Protein AF-A0A9E2AIB6-F1 (afdb_monomer_lite)

Structure (mmCIF, N/CA/C/O backbone):
data_AF-A0A9E2AIB6-F1
#
_entry.id   AF-A0A9E2AIB6-F1
#
loop_
_atom_site.group_PDB
_atom_site.id
_atom_site.type_symbol
_atom_site.label_atom_id
_atom_site.label_alt_id
_atom_site.label_comp_id
_atom_site.label_asym_id
_atom_site.label_entity_id
_atom_site.label_seq_id
_atom_site.pdbx_PDB_ins_code
_atom_site.Cartn_x
_atom_site.Cartn_y
_atom_site.Cartn_z
_atom_site.occupancy
_atom_site.B_iso_or_equiv
_atom_site.auth_seq_id
_atom_site.auth_comp_id
_atom_site.auth_asym_id
_atom_site.auth_atom_id
_atom_site.pdbx_PDB_model_num
ATOM 1 N N . MET A 1 1 ? 43.702 -1.751 64.675 1.00 52.66 1 MET A N 1
ATOM 2 C CA . MET A 1 1 ? 42.935 -2.360 63.559 1.00 52.66 1 MET A CA 1
ATOM 3 C C . MET A 1 1 ? 41.681 -3.100 64.068 1.00 52.66 1 MET A C 1
ATOM 5 O O . MET A 1 1 ? 41.591 -4.306 63.906 1.00 52.66 1 MET A O 1
ATOM 9 N N . ARG A 1 2 ? 40.711 -2.432 64.725 1.00 55.75 2 ARG A N 1
ATOM 10 C CA . ARG A 1 2 ? 39.547 -3.117 65.355 1.00 55.75 2 ARG A CA 1
ATOM 11 C C . ARG A 1 2 ? 38.202 -2.355 65.279 1.00 55.75 2 ARG A C 1
ATOM 13 O O . ARG A 1 2 ? 37.356 -2.538 66.142 1.00 55.75 2 ARG A O 1
ATOM 20 N N . ARG A 1 3 ? 37.983 -1.485 64.279 1.00 55.31 3 ARG A N 1
ATOM 21 C CA . ARG A 1 3 ? 36.741 -0.675 64.178 1.00 55.31 3 ARG A CA 1
ATOM 22 C C . ARG A 1 3 ? 35.914 -0.831 62.887 1.00 55.31 3 ARG A C 1
ATOM 24 O O . ARG A 1 3 ? 34.856 -0.229 62.807 1.00 55.31 3 ARG A O 1
ATOM 31 N N . SER A 1 4 ? 36.326 -1.644 61.910 1.00 57.78 4 SER A N 1
ATOM 32 C CA . SER A 1 4 ? 35.631 -1.757 60.607 1.00 57.78 4 SER A CA 1
ATOM 33 C C . SER A 1 4 ? 34.630 -2.918 60.484 1.00 57.78 4 SER A C 1
ATOM 35 O O . SER A 1 4 ? 33.808 -2.909 59.573 1.00 57.78 4 SER A O 1
ATOM 37 N N . LEU A 1 5 ? 34.649 -3.889 61.405 1.00 59.91 5 LEU A N 1
ATOM 38 C CA . LEU A 1 5 ? 33.724 -5.033 61.402 1.00 59.91 5 LEU A CA 1
ATOM 39 C C . LEU A 1 5 ? 32.225 -4.656 61.477 1.00 59.91 5 LEU A C 1
ATOM 41 O O . LEU A 1 5 ? 31.461 -5.238 60.711 1.00 59.91 5 LEU A O 1
ATOM 45 N N . PRO A 1 6 ? 31.764 -3.689 62.302 1.00 71.06 6 PRO A N 1
ATOM 46 C CA . PRO A 1 6 ? 30.332 -3.368 62.361 1.00 71.06 6 PRO A CA 1
ATOM 47 C C . PRO A 1 6 ? 29.827 -2.637 61.107 1.00 71.06 6 PRO A C 1
ATOM 49 O O . PRO A 1 6 ? 28.681 -2.825 60.714 1.00 71.06 6 PRO A O 1
ATOM 52 N N . ALA A 1 7 ? 30.682 -1.852 60.442 1.00 71.38 7 ALA A N 1
ATOM 53 C CA . ALA A 1 7 ? 30.320 -1.136 59.217 1.00 71.38 7 ALA A CA 1
ATOM 54 C C . ALA A 1 7 ? 30.136 -2.088 58.024 1.00 71.38 7 ALA A C 1
ATOM 56 O O . ALA A 1 7 ? 29.228 -1.904 57.221 1.00 71.38 7 ALA A O 1
ATOM 57 N N . LEU A 1 8 ? 30.963 -3.136 57.938 1.00 72.69 8 LEU A N 1
ATOM 58 C CA . LEU A 1 8 ? 30.861 -4.144 56.882 1.00 72.69 8 LEU A CA 1
ATOM 59 C C . LEU A 1 8 ? 29.622 -5.034 57.057 1.00 72.69 8 LEU A C 1
ATOM 61 O O . LEU A 1 8 ? 28.967 -5.359 56.073 1.00 72.69 8 LEU A O 1
ATOM 65 N N . VAL A 1 9 ? 29.257 -5.364 58.300 1.00 77.62 9 VAL A N 1
ATOM 66 C CA . VAL A 1 9 ? 28.011 -6.090 58.596 1.00 77.62 9 VAL A CA 1
ATOM 67 C C . VAL A 1 9 ? 26.787 -5.234 58.264 1.00 77.62 9 VAL A C 1
ATOM 69 O O . VAL A 1 9 ? 25.868 -5.746 57.639 1.00 77.62 9 VAL A O 1
ATOM 72 N N . LEU A 1 10 ? 26.794 -3.936 58.594 1.00 79.06 10 LEU A N 1
ATOM 73 C CA . LEU A 1 10 ? 25.699 -3.015 58.252 1.00 79.06 10 LEU A CA 1
ATOM 74 C C . LEU A 1 10 ? 25.542 -2.796 56.740 1.00 79.06 10 LEU A C 1
ATOM 76 O O . LEU A 1 10 ? 24.421 -2.712 56.247 1.00 79.06 10 LEU A O 1
ATOM 80 N N . LEU A 1 11 ? 26.646 -2.727 55.991 1.00 76.56 11 LEU A N 1
ATOM 81 C CA . LEU A 1 11 ? 26.598 -2.635 54.529 1.00 76.56 11 LEU A CA 1
ATOM 82 C C . LEU A 1 11 ? 26.092 -3.934 53.894 1.00 76.56 11 LEU A C 1
ATOM 84 O O . LEU A 1 11 ? 25.296 -3.881 52.962 1.00 76.56 11 LEU A O 1
ATOM 88 N N . LEU A 1 12 ? 26.503 -5.094 54.416 1.00 79.69 12 LEU A N 1
ATOM 89 C CA . LEU A 1 12 ? 26.040 -6.391 53.928 1.00 79.69 12 LEU A CA 1
ATOM 90 C C . LEU A 1 12 ? 24.545 -6.597 54.214 1.00 79.69 12 LEU A C 1
ATOM 92 O O . LEU A 1 12 ? 23.822 -7.067 53.340 1.00 79.69 12 LEU A O 1
ATOM 96 N N . THR A 1 13 ? 24.062 -6.218 55.402 1.00 77.56 13 THR A N 1
ATOM 97 C CA . THR A 1 13 ? 22.634 -6.314 55.738 1.00 77.56 13 THR A CA 1
ATOM 98 C C . THR A 1 13 ? 21.794 -5.323 54.941 1.00 77.56 13 THR A C 1
ATOM 100 O O . THR A 1 13 ? 20.724 -5.701 54.476 1.00 77.56 13 THR A O 1
ATOM 103 N N . ALA A 1 14 ? 22.278 -4.098 54.709 1.00 77.00 14 ALA A N 1
ATOM 104 C CA . ALA A 1 14 ? 21.613 -3.138 53.828 1.00 77.00 14 ALA A CA 1
ATOM 105 C C . ALA A 1 14 ? 21.554 -3.640 52.374 1.00 77.00 14 ALA A C 1
ATOM 107 O O . ALA A 1 14 ? 20.529 -3.496 51.714 1.00 77.00 14 ALA A O 1
ATOM 108 N N . PHE A 1 15 ? 22.619 -4.285 51.889 1.00 73.62 15 PHE A N 1
ATOM 109 C CA . PHE A 1 15 ? 22.675 -4.860 50.545 1.00 73.62 15 PHE A CA 1
ATOM 110 C C . PHE A 1 15 ? 21.750 -6.078 50.388 1.00 73.62 15 PHE A C 1
ATOM 112 O O . PHE A 1 15 ? 21.005 -6.165 49.416 1.00 73.62 15 PHE A O 1
ATOM 119 N N . LEU A 1 16 ? 21.723 -6.983 51.371 1.00 77.00 16 LEU A N 1
ATOM 120 C CA . LEU A 1 16 ? 20.788 -8.116 51.410 1.00 77.00 16 LEU A CA 1
ATOM 121 C C . LEU A 1 16 ? 19.329 -7.655 51.527 1.00 77.00 16 LEU A C 1
ATOM 123 O O . LEU A 1 16 ? 18.462 -8.220 50.865 1.00 77.00 16 LEU A O 1
ATOM 127 N N . ALA A 1 17 ? 19.057 -6.609 52.312 1.00 75.81 17 ALA A N 1
ATOM 128 C CA . ALA A 1 17 ? 17.731 -6.001 52.397 1.00 75.81 17 ALA A CA 1
ATOM 129 C C . ALA A 1 17 ? 17.316 -5.348 51.068 1.00 75.81 17 ALA A C 1
ATOM 131 O O . ALA A 1 17 ? 16.173 -5.507 50.652 1.00 75.81 17 ALA A O 1
ATOM 132 N N . ALA A 1 18 ? 18.241 -4.683 50.367 1.00 68.81 18 ALA A N 1
ATOM 133 C CA . ALA A 1 18 ? 17.986 -4.101 49.049 1.00 68.81 18 ALA A CA 1
ATOM 134 C C . ALA A 1 18 ? 17.710 -5.172 47.977 1.00 68.81 18 ALA A C 1
ATOM 136 O O . ALA A 1 18 ? 16.788 -5.012 47.182 1.00 68.81 18 ALA A O 1
ATOM 137 N N . ILE A 1 19 ? 18.447 -6.289 47.985 1.00 69.75 19 ILE A N 1
ATOM 138 C CA . ILE A 1 19 ? 18.190 -7.425 47.084 1.00 69.75 19 ILE A CA 1
ATOM 139 C C . ILE A 1 19 ? 16.846 -8.077 47.411 1.00 69.75 19 ILE A C 1
ATOM 141 O O . ILE A 1 19 ? 16.064 -8.339 46.504 1.00 69.75 19 ILE A O 1
ATOM 145 N N . SER A 1 20 ? 16.543 -8.305 48.692 1.00 70.19 20 SER A N 1
ATOM 146 C CA . SER A 1 20 ? 15.256 -8.878 49.094 1.00 70.19 20 SER A CA 1
ATOM 147 C C . SER A 1 20 ? 14.090 -7.973 48.694 1.00 70.19 20 SER A C 1
ATOM 149 O O . SER A 1 20 ? 13.095 -8.482 48.192 1.00 70.19 20 SER A O 1
ATOM 151 N N . ALA A 1 21 ? 14.229 -6.652 48.857 1.00 65.56 21 ALA A N 1
ATOM 152 C CA . ALA A 1 21 ? 13.233 -5.676 48.425 1.00 65.56 21 ALA A CA 1
ATOM 153 C C . ALA A 1 21 ? 13.050 -5.675 46.896 1.00 65.56 21 ALA A C 1
ATOM 155 O O . ALA A 1 21 ? 11.918 -5.653 46.418 1.00 65.56 21 ALA A O 1
ATOM 156 N N . ALA A 1 22 ? 14.142 -5.772 46.128 1.00 60.38 22 ALA A N 1
ATOM 157 C CA . ALA A 1 22 ? 14.094 -5.866 44.668 1.00 60.38 22 ALA A CA 1
ATOM 158 C C . ALA A 1 22 ? 13.430 -7.171 44.185 1.00 60.38 22 ALA A C 1
ATOM 160 O O . ALA A 1 22 ? 12.628 -7.147 43.255 1.00 60.38 22 ALA A O 1
ATOM 161 N N . VAL A 1 23 ? 13.698 -8.300 44.852 1.00 63.97 23 VAL A N 1
ATOM 162 C CA . VAL A 1 23 ? 13.089 -9.605 44.538 1.00 63.97 23 VAL A CA 1
ATOM 163 C C . VAL A 1 23 ? 11.595 -9.639 44.884 1.00 63.97 23 VAL A C 1
ATOM 165 O O . VAL A 1 23 ? 10.832 -10.292 44.181 1.00 63.97 23 VAL A O 1
ATOM 168 N N . THR A 1 24 ? 11.146 -8.913 45.914 1.00 63.00 24 THR A N 1
ATOM 169 C CA . THR A 1 24 ? 9.714 -8.796 46.252 1.00 63.00 24 THR A CA 1
ATOM 170 C C . THR A 1 24 ? 8.956 -7.758 45.422 1.00 63.00 24 THR A C 1
ATOM 172 O O . THR A 1 24 ? 7.743 -7.883 45.298 1.00 63.00 24 THR A O 1
ATOM 175 N N . ALA A 1 25 ? 9.636 -6.755 44.853 1.00 59.75 25 ALA A N 1
ATOM 176 C CA . ALA A 1 25 ? 9.016 -5.709 44.029 1.00 59.75 25 ALA A CA 1
ATOM 177 C C . ALA A 1 25 ? 8.924 -6.074 42.533 1.00 59.75 25 ALA A C 1
ATOM 179 O O . ALA A 1 25 ? 8.075 -5.546 41.818 1.00 59.75 25 ALA A O 1
ATOM 180 N N . ALA A 1 26 ? 9.771 -6.986 42.047 1.00 59.34 26 ALA A N 1
ATOM 181 C CA . ALA A 1 26 ? 9.730 -7.448 40.657 1.00 59.34 26 ALA A CA 1
ATOM 182 C C . ALA A 1 26 ? 8.409 -8.155 40.258 1.00 59.34 26 ALA A C 1
ATOM 184 O O . ALA A 1 26 ? 7.913 -7.877 39.167 1.00 59.34 26 ALA A O 1
ATOM 185 N N . PRO A 1 27 ? 7.785 -9.008 41.101 1.00 61.81 27 PRO A N 1
ATOM 186 C CA . PRO A 1 27 ? 6.509 -9.646 40.777 1.00 61.81 27 PRO A CA 1
ATOM 187 C C . PRO A 1 27 ? 5.345 -8.653 40.703 1.00 61.81 27 PRO A C 1
ATOM 189 O O . PRO A 1 27 ? 4.478 -8.811 39.851 1.00 61.81 27 PRO A O 1
ATOM 192 N N . SER A 1 28 ? 5.324 -7.631 41.569 1.00 65.50 28 SER A N 1
ATOM 193 C CA . SER A 1 28 ? 4.270 -6.608 41.568 1.00 65.50 28 SER A CA 1
ATOM 194 C C . SER A 1 28 ? 4.393 -5.668 40.373 1.00 65.50 28 SER A C 1
ATOM 196 O O . SER A 1 28 ? 3.391 -5.395 39.731 1.00 65.50 28 SER A O 1
ATOM 198 N N . ALA A 1 29 ? 5.612 -5.255 40.008 1.00 71.31 29 ALA A N 1
ATOM 199 C CA . ALA A 1 29 ? 5.828 -4.413 38.831 1.00 71.31 29 ALA A CA 1
ATOM 200 C C . ALA A 1 29 ? 5.455 -5.135 37.523 1.00 71.31 29 ALA A C 1
ATOM 202 O O . ALA A 1 29 ? 4.839 -4.541 36.647 1.00 71.31 29 ALA A O 1
ATOM 203 N N . TYR A 1 30 ? 5.775 -6.429 37.413 1.00 72.88 30 TYR A N 1
ATOM 204 C CA . TYR A 1 30 ? 5.389 -7.246 36.260 1.00 72.88 30 TYR A CA 1
ATOM 205 C C . TYR A 1 30 ? 3.871 -7.486 36.194 1.00 72.88 30 TYR A C 1
ATOM 207 O O . TYR A 1 30 ? 3.285 -7.455 35.116 1.00 72.88 30 TYR A O 1
ATOM 215 N N . ALA A 1 31 ? 3.218 -7.697 37.342 1.00 72.06 31 ALA A N 1
ATOM 216 C CA . ALA A 1 31 ? 1.764 -7.836 37.409 1.00 72.06 31 ALA A CA 1
ATOM 217 C C . ALA A 1 31 ? 1.035 -6.529 37.052 1.00 72.06 31 ALA A C 1
ATOM 219 O O . ALA A 1 31 ? 0.056 -6.578 36.312 1.00 72.06 31 ALA A O 1
ATOM 220 N N . ASP A 1 32 ? 1.533 -5.380 37.521 1.00 73.25 32 ASP A N 1
ATOM 221 C CA . ASP A 1 32 ? 1.006 -4.060 37.155 1.00 73.25 32 ASP A CA 1
ATOM 222 C C . ASP A 1 32 ? 1.191 -3.786 35.656 1.00 73.25 32 ASP A C 1
ATOM 224 O O . ASP A 1 32 ? 0.265 -3.315 35.000 1.00 73.25 32 ASP A O 1
ATOM 228 N N . GLU A 1 33 ? 2.341 -4.149 35.077 1.00 73.88 33 GLU A N 1
ATOM 229 C CA . GLU A 1 33 ? 2.596 -4.002 33.639 1.00 73.88 33 GLU A CA 1
ATOM 230 C C . GLU A 1 33 ? 1.656 -4.880 32.795 1.00 73.88 33 GLU A C 1
ATOM 232 O O . GLU A 1 33 ? 1.090 -4.406 31.810 1.00 73.88 33 GLU A O 1
ATOM 237 N N . LEU A 1 34 ? 1.413 -6.131 33.202 1.00 72.56 34 LEU A N 1
ATOM 238 C CA . LEU A 1 34 ? 0.449 -7.018 32.539 1.00 72.56 34 LEU A CA 1
ATOM 239 C C . LEU A 1 34 ? -0.995 -6.523 32.674 1.00 72.56 34 LEU A C 1
ATOM 241 O O . LEU A 1 34 ? -1.752 -6.578 31.705 1.00 72.56 34 LEU A O 1
ATOM 245 N N . ALA A 1 35 ? -1.380 -6.021 33.849 1.00 72.56 35 ALA A N 1
ATOM 246 C CA . ALA A 1 35 ? -2.701 -5.437 34.065 1.00 72.56 35 ALA A CA 1
ATOM 247 C C . ALA A 1 35 ? -2.895 -4.173 33.214 1.00 72.56 35 ALA A C 1
ATOM 249 O O . ALA A 1 35 ? -3.953 -3.971 32.621 1.00 72.56 35 ALA A O 1
ATOM 250 N N . GLN A 1 36 ? -1.852 -3.352 33.094 1.00 73.94 36 GLN A N 1
ATOM 251 C CA . GLN A 1 36 ? -1.864 -2.142 32.284 1.00 73.94 36 GLN A CA 1
ATOM 252 C C . GLN A 1 36 ? -1.873 -2.443 30.779 1.00 73.94 36 GLN A C 1
ATOM 254 O O . GLN A 1 36 ? -2.501 -1.709 30.021 1.00 73.94 36 GLN A O 1
ATOM 259 N N . GLN A 1 37 ? -1.244 -3.541 30.344 1.00 75.75 37 GLN A N 1
ATOM 260 C CA . GLN A 1 37 ? -1.364 -4.049 28.975 1.00 75.75 37 GLN A CA 1
ATOM 261 C C . GLN A 1 37 ? -2.771 -4.577 28.683 1.00 75.75 37 GLN A C 1
ATOM 263 O O . GLN A 1 37 ? -3.341 -4.222 27.657 1.00 75.75 37 GLN A O 1
ATOM 268 N N . ALA A 1 38 ? -3.346 -5.376 29.585 1.00 79.38 38 ALA A N 1
ATOM 269 C CA . ALA A 1 38 ? -4.694 -5.918 29.424 1.00 79.38 38 ALA A CA 1
ATOM 270 C C . ALA A 1 38 ? -5.769 -4.821 29.398 1.00 79.38 38 ALA A C 1
ATOM 272 O O . ALA A 1 38 ? -6.789 -4.983 28.741 1.00 79.38 38 ALA A O 1
ATOM 273 N N . ASN A 1 39 ? -5.526 -3.695 30.073 1.00 83.12 39 ASN A N 1
ATOM 274 C CA . ASN A 1 39 ? -6.422 -2.545 30.064 1.00 83.12 39 ASN A CA 1
ATOM 275 C C . ASN A 1 39 ? -6.090 -1.518 28.967 1.00 83.12 39 ASN A C 1
ATOM 277 O O . ASN A 1 39 ? -6.645 -0.434 29.008 1.00 83.12 39 ASN A O 1
ATOM 281 N N . ALA A 1 40 ? -5.164 -1.800 28.039 1.00 87.81 40 ALA A N 1
ATOM 282 C CA . ALA A 1 40 ? -4.724 -0.860 27.001 1.00 87.81 40 ALA A CA 1
ATOM 283 C C . ALA A 1 40 ? -5.671 -0.807 25.789 1.00 87.81 40 ALA A C 1
ATOM 285 O O . ALA A 1 40 ? -6.311 -1.803 25.449 1.00 87.81 40 ALA A O 1
ATOM 286 N N . VAL A 1 41 ? -5.663 0.318 25.065 1.00 90.56 41 VAL A N 1
ATOM 287 C CA . VAL A 1 41 ? -6.163 0.391 23.682 1.00 90.56 41 VAL A CA 1
ATOM 288 C C . VAL A 1 41 ? -5.005 0.061 22.747 1.00 90.56 41 VAL A C 1
ATOM 290 O O . VAL A 1 41 ? -4.003 0.782 22.723 1.00 90.56 41 VAL A O 1
ATOM 293 N N . LEU A 1 42 ? -5.131 -1.010 21.965 1.00 94.38 42 LEU A N 1
ATOM 294 C CA . LEU A 1 42 ? -4.134 -1.391 20.968 1.00 94.38 42 LEU A CA 1
ATOM 295 C C . LEU A 1 42 ? -4.523 -0.847 19.597 1.00 94.38 42 LEU A C 1
ATOM 297 O O . LEU A 1 42 ? -5.489 -1.313 19.012 1.00 94.38 42 LEU A O 1
ATOM 301 N N . VAL A 1 43 ? -3.760 0.098 19.060 1.00 95.06 43 VAL A N 1
ATOM 302 C CA . VAL A 1 43 ? -3.948 0.615 17.702 1.00 95.06 43 VAL A CA 1
ATOM 303 C C . VAL A 1 43 ? -3.025 -0.127 16.745 1.00 95.06 43 VAL A C 1
ATOM 305 O O . VAL A 1 43 ? -1.809 -0.069 16.909 1.00 95.06 43 VAL A O 1
ATOM 308 N N . VAL A 1 44 ? -3.590 -0.779 15.735 1.00 96.06 44 VAL A N 1
ATOM 309 C CA . VAL A 1 44 ? -2.865 -1.536 14.709 1.00 96.06 44 VAL A CA 1
ATOM 310 C C . VAL A 1 44 ? -2.876 -0.755 13.398 1.00 96.06 44 VAL A C 1
ATOM 312 O O . VAL A 1 44 ? -3.940 -0.412 12.886 1.00 96.06 44 VAL A O 1
ATOM 315 N N . ASP A 1 45 ? -1.692 -0.472 12.857 1.00 94.31 45 ASP A N 1
ATOM 316 C CA . ASP A 1 45 ? -1.516 0.281 11.607 1.00 94.31 45 ASP A CA 1
ATOM 317 C C . ASP A 1 45 ? -1.750 -0.595 10.360 1.00 94.31 45 ASP A C 1
ATOM 319 O O . ASP A 1 45 ? -0.927 -1.456 10.033 1.00 94.31 45 ASP A O 1
ATOM 323 N N . VAL A 1 46 ? -2.839 -0.336 9.628 1.00 94.56 46 VAL A N 1
ATOM 324 C CA . VAL A 1 46 ? -3.203 -0.989 8.358 1.00 94.56 46 VAL A CA 1
ATOM 325 C C . VAL A 1 46 ? -3.150 0.036 7.219 1.00 94.56 46 VAL A C 1
ATOM 327 O O . VAL A 1 46 ? -4.166 0.465 6.669 1.00 94.56 46 VAL A O 1
ATOM 330 N N . ASP A 1 47 ? -1.928 0.444 6.880 1.00 91.12 47 ASP A N 1
ATOM 331 C CA . ASP A 1 47 ? -1.644 1.434 5.835 1.00 91.12 47 ASP A CA 1
ATOM 332 C C . ASP A 1 47 ? -1.109 0.803 4.533 1.00 91.12 47 ASP A C 1
ATOM 334 O O . ASP A 1 47 ? -0.272 -0.108 4.534 1.00 91.12 47 ASP A O 1
ATOM 338 N N . GLY A 1 48 ? -1.574 1.332 3.403 1.00 89.69 48 GLY A N 1
ATOM 339 C CA . GLY A 1 48 ? -1.191 0.926 2.057 1.00 89.69 48 GLY A CA 1
ATOM 340 C C . GLY A 1 48 ? -1.832 -0.385 1.575 1.00 89.69 48 GLY A C 1
ATOM 341 O O . GLY A 1 48 ? -2.711 -0.956 2.222 1.00 89.69 48 GLY A O 1
ATOM 342 N N . PRO A 1 49 ? -1.452 -0.860 0.373 1.00 89.00 49 PRO A N 1
ATOM 343 C CA . PRO A 1 49 ? -1.912 -2.141 -0.165 1.00 89.00 49 PRO A CA 1
ATOM 344 C C . PRO A 1 49 ? -1.582 -3.309 0.766 1.00 89.00 49 PRO A C 1
ATOM 346 O O . PRO A 1 49 ? -0.426 -3.466 1.155 1.00 89.00 49 PRO A O 1
ATOM 349 N N . MET A 1 50 ? -2.572 -4.146 1.077 1.00 90.12 50 MET A N 1
ATOM 350 C CA . MET A 1 50 ? -2.373 -5.307 1.946 1.00 90.12 50 MET A CA 1
ATOM 351 C C . MET A 1 50 ? -1.892 -6.510 1.136 1.00 90.12 50 MET A C 1
ATOM 353 O O . MET A 1 50 ? -2.628 -7.064 0.321 1.00 90.12 50 MET A O 1
ATOM 357 N N . ASP A 1 51 ? -0.646 -6.899 1.361 1.00 90.12 51 ASP A N 1
ATOM 358 C CA . ASP A 1 51 ? -0.068 -8.149 0.875 1.00 90.12 51 ASP A CA 1
ATOM 359 C C . ASP A 1 51 ? -0.114 -9.239 1.959 1.00 90.12 51 ASP A C 1
ATOM 361 O O . ASP A 1 51 ? -0.522 -8.983 3.093 1.00 90.12 51 ASP A O 1
ATOM 365 N N . GLN A 1 52 ? 0.368 -10.446 1.641 1.00 90.31 52 GLN A N 1
ATOM 366 C CA . GLN A 1 52 ? 0.421 -11.557 2.602 1.00 90.31 52 GLN A CA 1
ATOM 367 C C . GLN A 1 52 ? 1.111 -11.173 3.921 1.00 90.31 52 GLN A C 1
ATOM 369 O O . GLN A 1 52 ? 0.648 -11.566 4.980 1.00 90.31 52 GLN A O 1
ATOM 374 N N . ARG A 1 53 ? 2.179 -10.362 3.890 1.00 91.31 53 ARG A N 1
ATOM 375 C CA . ARG A 1 53 ? 2.856 -9.930 5.126 1.00 91.31 53 ARG A CA 1
ATOM 376 C C . ARG A 1 53 ? 1.969 -9.064 6.004 1.00 91.31 53 ARG A C 1
ATOM 378 O O . ARG A 1 53 ? 2.045 -9.160 7.221 1.00 91.31 53 ARG A O 1
ATOM 385 N N . THR A 1 54 ? 1.186 -8.185 5.390 1.00 92.25 54 THR A N 1
ATOM 386 C CA . THR A 1 54 ? 0.249 -7.327 6.117 1.00 92.25 54 THR A CA 1
ATOM 387 C C . THR A 1 54 ? -0.896 -8.155 6.696 1.00 92.25 54 THR A C 1
ATOM 389 O O . THR A 1 54 ? -1.267 -7.946 7.844 1.00 92.25 54 THR A O 1
ATOM 392 N N . ILE A 1 55 ? -1.391 -9.134 5.933 1.00 92.69 55 ILE A N 1
ATOM 393 C CA . ILE A 1 55 ? -2.399 -10.103 6.384 1.00 92.69 55 ILE A CA 1
ATOM 394 C C . ILE A 1 55 ? -1.880 -10.895 7.591 1.00 92.69 55 ILE A C 1
ATOM 396 O O . ILE A 1 55 ? -2.540 -10.916 8.627 1.00 92.69 55 ILE A O 1
ATOM 400 N N . ASP A 1 56 ? -0.688 -11.488 7.489 1.00 94.12 56 ASP A N 1
ATOM 401 C CA . ASP A 1 56 ? -0.072 -12.268 8.568 1.00 94.12 56 ASP A CA 1
ATOM 402 C C . ASP A 1 56 ? 0.139 -11.405 9.821 1.00 94.12 56 ASP A C 1
ATOM 404 O O . ASP A 1 56 ? -0.188 -11.834 10.921 1.00 94.12 56 ASP A O 1
ATOM 408 N N . PHE A 1 57 ? 0.617 -10.164 9.649 1.00 94.88 57 PHE A N 1
ATOM 409 C CA . PHE A 1 57 ? 0.811 -9.212 10.747 1.00 94.88 57 PHE A CA 1
ATOM 410 C C . PHE A 1 57 ? -0.497 -8.903 11.481 1.00 94.88 57 PHE A C 1
ATOM 412 O O . PHE A 1 57 ? -0.554 -9.039 12.696 1.00 94.88 57 PHE A O 1
ATOM 419 N N . VAL A 1 58 ? -1.559 -8.524 10.761 1.00 95.69 58 VAL A N 1
ATOM 420 C CA . VAL A 1 58 ? -2.855 -8.219 11.391 1.00 95.69 58 VAL A CA 1
ATOM 421 C C . VAL A 1 58 ? -3.429 -9.460 12.077 1.00 95.69 58 VAL A C 1
ATOM 423 O O . VAL A 1 58 ? -3.922 -9.353 13.197 1.00 95.69 58 VAL A O 1
ATOM 426 N N . THR A 1 59 ? -3.329 -10.628 11.437 1.00 96.69 59 THR A N 1
ATOM 427 C CA . THR A 1 59 ? -3.803 -11.905 11.995 1.00 96.69 59 THR A CA 1
ATOM 428 C C . THR A 1 59 ? -3.088 -12.226 13.309 1.00 96.69 59 THR A C 1
ATOM 430 O O . THR A 1 59 ? -3.742 -12.395 14.335 1.00 96.69 59 THR A O 1
ATOM 433 N N . GLU A 1 60 ? -1.750 -12.222 13.313 1.00 95.56 60 GLU A N 1
ATOM 434 C CA . GLU A 1 60 ? -0.937 -12.507 14.502 1.00 95.56 60 GLU A CA 1
ATOM 435 C C . GLU A 1 60 ? -1.195 -11.487 15.621 1.00 95.56 60 GLU A C 1
ATOM 437 O O . GLU A 1 60 ? -1.343 -11.870 16.785 1.00 95.56 60 GLU A O 1
ATOM 442 N N . THR A 1 61 ? -1.306 -10.195 15.289 1.00 94.88 61 THR A N 1
ATOM 443 C CA . THR A 1 61 ? -1.600 -9.150 16.276 1.00 94.88 61 THR A CA 1
ATOM 444 C C . THR A 1 61 ? -2.977 -9.352 16.906 1.00 94.88 61 THR A C 1
ATOM 446 O O . THR A 1 61 ? -3.097 -9.227 18.122 1.00 94.88 61 THR A O 1
ATOM 449 N N . VAL A 1 62 ? -4.013 -9.691 16.131 1.00 95.19 62 VAL A N 1
ATOM 450 C CA . VAL A 1 62 ? -5.364 -9.934 16.672 1.00 95.19 62 VAL A CA 1
ATOM 451 C C . VAL A 1 62 ? -5.400 -11.185 17.552 1.00 95.19 62 VAL A C 1
ATOM 453 O O . VAL A 1 62 ? -5.984 -11.148 18.633 1.00 95.19 62 VAL A O 1
ATOM 456 N N . GLU A 1 63 ? -4.738 -12.268 17.143 1.00 94.94 63 GLU A N 1
ATOM 457 C CA . GLU A 1 63 ? -4.731 -13.534 17.888 1.00 94.94 63 GLU A CA 1
ATOM 458 C C . GLU A 1 63 ? -3.935 -13.470 19.199 1.00 94.94 63 GLU A C 1
ATOM 460 O O . GLU A 1 63 ? -4.269 -14.157 20.167 1.00 94.94 63 GLU A O 1
ATOM 465 N N . THR A 1 64 ? -2.867 -12.670 19.242 1.00 93.31 64 THR A N 1
ATOM 466 C CA . THR A 1 64 ? -1.935 -12.626 20.383 1.00 93.31 64 THR A CA 1
ATOM 467 C C . THR A 1 64 ? -2.099 -11.398 21.275 1.00 93.31 64 THR A C 1
ATOM 469 O O . THR A 1 64 ? -1.477 -11.328 22.341 1.00 93.31 64 THR A O 1
ATOM 472 N N . ALA A 1 65 ? -2.923 -10.427 20.871 1.00 91.88 65 ALA A N 1
ATOM 473 C CA . ALA A 1 65 ? -3.121 -9.198 21.622 1.00 91.88 65 ALA A CA 1
ATOM 474 C C . ALA A 1 65 ? -3.605 -9.461 23.055 1.00 91.88 65 ALA A C 1
ATOM 476 O O . ALA A 1 65 ? -4.526 -10.228 23.314 1.00 91.88 65 ALA A O 1
ATOM 477 N N . SER A 1 66 ? -3.013 -8.719 23.989 1.00 89.56 66 SER A N 1
ATOM 478 C CA . SER A 1 66 ? -3.572 -8.471 25.316 1.00 89.56 66 SER A CA 1
ATOM 479 C C . SER A 1 66 ? -3.863 -6.977 25.405 1.00 89.56 66 SER A C 1
ATOM 481 O O . SER A 1 66 ? -2.930 -6.160 25.384 1.00 89.56 66 SER A O 1
ATOM 483 N N . ALA A 1 67 ? -5.153 -6.647 25.351 1.00 91.94 67 ALA A N 1
ATOM 484 C CA . ALA A 1 67 ? -5.709 -5.300 25.312 1.00 91.94 67 ALA A CA 1
ATOM 485 C C . ALA A 1 67 ? -7.207 -5.348 25.656 1.00 91.94 67 ALA A C 1
ATOM 487 O O . ALA A 1 67 ? -7.849 -6.388 25.513 1.00 91.94 67 ALA A O 1
ATOM 488 N N . GLN A 1 68 ? -7.765 -4.207 26.050 1.00 90.56 68 GLN A N 1
ATOM 489 C CA . GLN A 1 68 ? -9.198 -4.051 26.292 1.00 90.56 68 GLN A CA 1
ATOM 490 C C . GLN A 1 68 ? -9.974 -3.979 24.972 1.00 90.56 68 GLN A C 1
ATOM 492 O O . GLN A 1 68 ? -11.097 -4.467 24.874 1.00 90.56 68 GLN A O 1
ATOM 497 N N . VAL A 1 69 ? -9.366 -3.354 23.961 1.00 92.62 69 VAL A N 1
ATOM 498 C CA . VAL A 1 69 ? -9.917 -3.174 22.617 1.00 92.62 69 VAL A CA 1
ATOM 499 C C . VAL A 1 69 ? -8.780 -3.053 21.608 1.00 92.62 69 VAL A C 1
ATOM 501 O O . VAL A 1 69 ? -7.735 -2.455 21.891 1.00 92.62 69 VAL A O 1
ATOM 504 N N . ILE A 1 70 ? -8.995 -3.616 20.423 1.00 95.81 70 ILE A N 1
ATOM 505 C CA . ILE A 1 70 ? -8.102 -3.496 19.272 1.00 95.81 70 ILE A CA 1
ATOM 506 C C . ILE A 1 70 ? -8.731 -2.506 18.297 1.00 95.81 70 ILE A C 1
ATOM 508 O O . ILE A 1 70 ? -9.858 -2.699 17.856 1.00 95.81 70 ILE A O 1
ATOM 512 N N . VAL A 1 71 ? -8.007 -1.453 17.944 1.00 95.38 71 VAL A N 1
ATOM 513 C CA . VAL A 1 71 ? -8.402 -0.462 16.944 1.00 95.38 71 VAL A CA 1
ATOM 514 C C . VAL A 1 71 ? -7.567 -0.688 15.689 1.00 95.38 71 VAL A C 1
ATOM 516 O O . VAL A 1 71 ? -6.370 -0.414 15.680 1.00 95.38 71 VAL A O 1
ATOM 519 N N . LEU A 1 72 ? -8.184 -1.167 14.614 1.00 96.38 72 LEU A N 1
ATOM 520 C CA . LEU A 1 72 ? -7.557 -1.246 13.299 1.00 96.38 72 LEU A CA 1
ATOM 521 C C . LEU A 1 72 ? -7.628 0.137 12.650 1.00 96.38 72 LEU A C 1
ATOM 523 O O . LEU A 1 72 ? -8.704 0.582 12.257 1.00 96.38 72 LEU A O 1
ATOM 527 N N . GLN A 1 73 ? -6.495 0.824 12.546 1.00 95.94 73 GLN A N 1
ATOM 528 C CA . GLN A 1 73 ? -6.396 2.091 11.831 1.00 95.94 73 GLN A CA 1
ATOM 529 C C . GLN A 1 73 ? -6.171 1.808 10.344 1.00 95.94 73 GLN A C 1
ATOM 531 O O . GLN A 1 73 ? -5.100 1.341 9.961 1.00 95.94 73 GLN A O 1
ATOM 536 N N . ILE A 1 74 ? -7.171 2.086 9.509 1.00 94.19 74 ILE A N 1
ATOM 537 C CA . ILE A 1 74 ? -7.184 1.671 8.103 1.00 94.19 74 ILE A CA 1
ATOM 538 C C . ILE A 1 74 ? -6.993 2.876 7.174 1.00 94.19 74 ILE A C 1
ATOM 540 O O . ILE A 1 74 ? -7.823 3.786 7.141 1.00 94.19 74 ILE A O 1
ATOM 544 N N . ASP A 1 75 ? -5.938 2.819 6.359 1.00 94.06 75 ASP A N 1
ATOM 545 C CA . ASP A 1 75 ? -5.776 3.595 5.123 1.00 94.06 75 ASP A CA 1
ATOM 546 C C . ASP A 1 75 ? -5.231 2.676 4.024 1.00 94.06 75 ASP A C 1
ATOM 548 O O . ASP A 1 75 ? -4.030 2.583 3.776 1.00 94.06 75 ASP A O 1
ATOM 552 N N . SER A 1 76 ? -6.121 1.934 3.371 1.00 92.50 76 SER A N 1
ATOM 553 C CA . SER A 1 76 ? -5.751 0.930 2.389 1.00 92.50 76 SER A CA 1
ATOM 554 C C . SER A 1 76 ? -6.624 0.984 1.129 1.00 92.50 76 SER A C 1
ATOM 556 O O . SER A 1 76 ? -7.859 0.962 1.199 1.00 92.50 76 SER A O 1
ATOM 558 N N . PRO A 1 77 ? -6.005 0.956 -0.070 1.00 86.94 77 PRO A N 1
ATOM 559 C CA . PRO A 1 77 ? -6.727 0.757 -1.322 1.00 86.94 77 PRO A CA 1
ATOM 560 C C . PRO A 1 77 ? -7.238 -0.687 -1.479 1.00 86.94 77 PRO A C 1
ATOM 562 O O . PRO A 1 77 ? -7.889 -0.991 -2.477 1.00 86.94 77 PRO A O 1
ATOM 565 N N . GLY A 1 78 ? -6.936 -1.580 -0.533 1.00 87.50 78 GLY A N 1
ATOM 566 C CA . GLY A 1 78 ? -7.404 -2.957 -0.503 1.00 87.50 78 GLY A CA 1
ATOM 567 C C . GLY A 1 78 ? -6.276 -3.978 -0.475 1.00 87.50 78 GLY A C 1
ATOM 568 O O . GLY A 1 78 ? -5.095 -3.657 -0.325 1.00 87.50 78 GLY A O 1
ATOM 569 N N . ILE A 1 79 ? -6.667 -5.235 -0.651 1.00 87.31 79 ILE A N 1
ATOM 570 C CA . ILE A 1 79 ? -5.752 -6.373 -0.699 1.00 87.31 79 ILE A CA 1
ATOM 571 C C . ILE A 1 79 ? -5.137 -6.449 -2.092 1.00 87.31 79 ILE A C 1
ATOM 573 O O . ILE A 1 79 ? -5.848 -6.396 -3.093 1.00 87.31 79 ILE A O 1
ATOM 577 N N . SER A 1 80 ? -3.814 -6.521 -2.159 1.00 85.44 80 SER A N 1
ATOM 578 C CA . SER A 1 80 ? -3.050 -6.637 -3.401 1.00 85.44 80 SER A CA 1
ATOM 579 C C . SER A 1 80 ? -2.675 -8.085 -3.709 1.00 85.44 80 SER A C 1
ATOM 581 O O . SER A 1 80 ? -2.674 -8.484 -4.875 1.00 85.44 80 SER A O 1
ATOM 583 N N . SER A 1 81 ? -2.392 -8.880 -2.672 1.00 84.19 81 SER A N 1
ATOM 584 C CA . SER A 1 81 ? -2.031 -10.296 -2.773 1.00 84.19 81 SER A CA 1
ATOM 585 C C . SER A 1 81 ? -2.234 -11.029 -1.447 1.00 84.19 81 SER A C 1
ATOM 587 O O . SER A 1 81 ? -2.221 -10.410 -0.387 1.00 84.19 81 SER A O 1
ATOM 589 N N . GLY A 1 82 ? -2.343 -12.355 -1.517 1.00 85.25 82 GLY A N 1
ATOM 590 C CA . GLY A 1 82 ? -2.522 -13.214 -0.346 1.00 85.25 82 GLY A CA 1
ATOM 591 C C . GLY A 1 82 ? -3.973 -13.625 -0.118 1.00 85.25 82 GLY A C 1
ATOM 592 O O . GLY A 1 82 ? -4.867 -13.206 -0.857 1.00 85.25 82 GLY A O 1
ATOM 593 N N . ASP A 1 83 ? -4.177 -14.477 0.884 1.00 85.69 83 ASP A N 1
ATOM 594 C CA . ASP A 1 83 ? -5.497 -14.966 1.290 1.00 85.69 83 ASP A CA 1
ATOM 595 C C . ASP A 1 83 ? -6.013 -14.175 2.506 1.00 85.69 83 ASP A C 1
ATOM 597 O O . ASP A 1 83 ? -5.410 -14.268 3.575 1.00 85.69 83 ASP A O 1
ATOM 601 N N . PRO A 1 84 ? -7.104 -13.396 2.381 1.00 86.56 84 PRO A N 1
ATOM 602 C CA . PRO A 1 84 ? -7.681 -12.684 3.517 1.00 86.56 84 PRO A CA 1
ATOM 603 C C . PRO A 1 84 ? -8.405 -13.553 4.533 1.00 86.56 84 PRO A C 1
ATOM 605 O O . PRO A 1 84 ? -8.658 -13.051 5.624 1.00 86.56 84 PRO A O 1
ATOM 608 N N . GLN A 1 85 ? -8.822 -14.774 4.184 1.00 87.50 85 GLN A N 1
ATOM 609 C CA . GLN A 1 85 ? -9.747 -15.540 5.026 1.00 87.50 85 GLN A CA 1
ATOM 610 C C . GLN A 1 85 ? -9.234 -15.723 6.464 1.00 87.50 85 GLN A C 1
ATOM 612 O O . GLN A 1 85 ? -9.983 -15.379 7.374 1.00 87.50 85 GLN A O 1
ATOM 617 N N . PRO A 1 86 ? -7.963 -16.106 6.708 1.00 90.56 86 PRO A N 1
ATOM 618 C CA . PRO A 1 86 ? -7.449 -16.238 8.074 1.00 90.56 86 PRO A CA 1
ATOM 619 C C . PRO A 1 86 ? -7.523 -14.936 8.884 1.00 90.56 86 PRO A C 1
ATOM 621 O O . PRO A 1 86 ? -7.881 -14.956 10.057 1.00 90.56 86 PRO A O 1
ATOM 624 N N . MET A 1 87 ? -7.240 -13.794 8.251 1.00 93.69 87 MET A N 1
ATOM 625 C CA . MET A 1 87 ? -7.323 -12.481 8.898 1.00 93.69 87 MET A CA 1
ATOM 626 C C . MET A 1 87 ? -8.770 -12.114 9.236 1.00 93.69 87 MET A C 1
ATOM 628 O O . MET A 1 87 ? -9.037 -11.593 10.316 1.00 93.69 87 MET A O 1
ATOM 632 N N . LEU A 1 88 ? -9.708 -12.369 8.320 1.00 91.25 88 LEU A N 1
ATOM 633 C CA . LEU A 1 88 ? -11.127 -12.104 8.557 1.00 91.25 88 LEU A CA 1
ATOM 634 C C . LEU A 1 88 ? -11.675 -13.004 9.668 1.00 91.25 88 LEU A C 1
ATOM 636 O O . LEU A 1 88 ? -12.343 -12.503 10.569 1.00 91.25 88 LEU A O 1
ATOM 640 N N . ASP A 1 89 ? -11.342 -14.294 9.648 1.00 89.50 89 ASP A N 1
ATOM 641 C CA . ASP A 1 89 ? -11.732 -15.254 10.682 1.00 89.50 89 ASP A CA 1
ATOM 642 C C . ASP A 1 89 ? -11.176 -14.858 12.056 1.00 89.50 89 ASP A C 1
ATOM 644 O O . ASP A 1 89 ? -11.902 -14.915 13.049 1.00 89.50 89 ASP A O 1
ATOM 648 N N . ALA A 1 90 ? -9.924 -14.390 12.119 1.00 94.31 90 ALA A N 1
ATOM 649 C CA . ALA A 1 90 ? -9.322 -13.892 13.353 1.00 94.31 90 ALA A CA 1
ATOM 650 C C . ALA A 1 90 ? -10.053 -12.654 13.898 1.00 94.31 90 ALA A C 1
ATOM 652 O O . ALA A 1 90 ? -10.302 -12.565 15.099 1.00 94.31 90 ALA A O 1
ATOM 653 N N . VAL A 1 91 ? -10.440 -11.712 13.031 1.00 93.31 91 VAL A N 1
ATOM 654 C CA . VAL A 1 91 ? -11.178 -10.503 13.436 1.00 93.31 91 VAL A CA 1
ATOM 655 C C . VAL A 1 91 ? -12.596 -10.836 13.903 1.00 93.31 91 VAL A C 1
ATOM 657 O O . VAL A 1 91 ? -13.002 -10.376 14.971 1.00 93.31 91 VAL A O 1
ATOM 660 N N . ILE A 1 92 ? -13.329 -11.653 13.142 1.00 90.31 92 ILE A N 1
ATOM 661 C CA . ILE A 1 92 ? -14.713 -12.055 13.448 1.00 90.31 92 ILE A CA 1
ATOM 662 C C . ILE A 1 92 ? -14.760 -12.920 14.713 1.00 90.31 92 ILE A C 1
ATOM 664 O O . ILE A 1 92 ? -15.631 -12.752 15.563 1.00 90.31 92 ILE A O 1
ATOM 668 N N . GLY A 1 93 ? -13.819 -13.855 14.847 1.00 90.31 93 GLY A N 1
ATOM 669 C CA . GLY A 1 93 ? -13.724 -14.779 15.975 1.00 90.31 93 GLY A CA 1
ATOM 670 C C . GLY A 1 93 ? -13.041 -14.199 17.215 1.00 90.31 93 GLY A C 1
ATOM 671 O O . GLY A 1 93 ? -12.886 -14.916 18.206 1.00 90.31 93 GLY A O 1
ATOM 672 N N . SER A 1 94 ? -12.618 -12.931 17.183 1.00 94.88 94 SER A N 1
ATOM 673 C CA . SER A 1 94 ? -11.829 -12.339 18.262 1.00 94.88 94 SER A CA 1
ATOM 674 C C . SER A 1 94 ? -12.615 -12.297 19.585 1.00 94.88 94 SER A C 1
ATOM 676 O O . SER A 1 94 ? -13.760 -11.834 19.621 1.00 94.88 94 SER A O 1
ATOM 678 N N . PRO A 1 95 ? -12.019 -12.738 20.711 1.00 91.75 95 PRO A N 1
ATOM 679 C CA . PRO A 1 95 ? -12.608 -12.560 22.037 1.00 91.75 95 PRO A CA 1
ATOM 680 C C . PRO A 1 95 ? -12.486 -11.111 22.536 1.00 91.75 95 PRO A C 1
ATOM 682 O O . PRO A 1 95 ? -13.280 -10.685 23.377 1.00 91.75 95 PRO A O 1
ATOM 685 N N . ILE A 1 96 ? -11.509 -10.356 22.019 1.00 93.75 96 ILE A N 1
ATOM 686 C CA . ILE A 1 96 ? -11.296 -8.934 22.311 1.00 93.75 96 ILE A CA 1
ATOM 687 C C . ILE A 1 96 ? -12.070 -8.109 21.273 1.00 93.75 96 ILE A C 1
ATOM 689 O O . ILE A 1 96 ? -11.960 -8.406 20.080 1.00 93.75 96 ILE A O 1
ATOM 693 N N . PRO A 1 97 ? -12.817 -7.063 21.668 1.00 93.19 97 PRO A N 1
ATOM 694 C CA . PRO A 1 97 ? -13.510 -6.214 20.711 1.00 93.19 97 PRO A CA 1
ATOM 695 C C . PRO A 1 97 ? -12.545 -5.596 19.697 1.00 93.19 97 PRO A C 1
ATOM 697 O O . PRO A 1 97 ? -11.524 -5.010 20.066 1.00 93.19 97 PRO A O 1
ATOM 700 N N . VAL A 1 98 ? -12.893 -5.713 18.416 1.00 93.94 98 VAL A N 1
ATOM 701 C CA . VAL A 1 98 ? -12.130 -5.134 17.303 1.00 93.94 98 VAL A CA 1
ATOM 702 C C . VAL A 1 98 ? -12.933 -3.996 16.689 1.00 93.94 98 VAL A C 1
ATOM 704 O O . VAL A 1 98 ? -14.042 -4.215 16.208 1.00 93.94 98 VAL A O 1
ATOM 707 N N . VAL A 1 99 ? -12.365 -2.795 16.687 1.00 91.94 99 VAL A N 1
ATOM 708 C CA . VAL A 1 99 ? -12.931 -1.578 16.102 1.00 91.94 99 VAL A CA 1
ATOM 709 C C . VAL A 1 99 ? -12.128 -1.219 14.858 1.00 91.94 99 VAL A C 1
ATOM 711 O O . VAL A 1 99 ? -10.924 -1.003 14.944 1.00 91.94 99 VAL A O 1
ATOM 714 N N . ALA A 1 100 ? -12.762 -1.113 13.698 1.00 92.12 100 ALA A N 1
ATOM 715 C CA . ALA A 1 100 ? -12.123 -0.592 12.496 1.00 92.12 100 ALA A CA 1
ATOM 716 C C . ALA A 1 100 ? -12.336 0.918 12.408 1.00 92.12 100 ALA A C 1
ATOM 718 O O . ALA A 1 100 ? -13.472 1.366 12.319 1.00 92.12 100 ALA A O 1
ATOM 719 N N . TRP A 1 101 ? -11.262 1.706 12.399 1.00 92.31 101 TRP A N 1
ATOM 720 C CA . TRP A 1 101 ? -11.316 3.151 12.188 1.00 92.31 101 TRP A CA 1
ATOM 721 C C . TRP A 1 101 ? -10.621 3.545 10.889 1.00 92.31 101 TRP A C 1
ATOM 723 O O . TRP A 1 101 ? -9.409 3.389 10.740 1.00 92.31 101 TRP A O 1
ATOM 733 N N . ILE A 1 102 ? -11.391 4.094 9.953 1.00 92.38 102 ILE A N 1
ATOM 734 C CA . ILE A 1 102 ? -10.879 4.609 8.682 1.00 92.38 102 ILE A CA 1
ATOM 735 C C . ILE A 1 102 ? -10.383 6.029 8.932 1.00 92.38 102 ILE A C 1
ATOM 737 O O . ILE A 1 102 ? -11.177 6.952 9.130 1.00 92.38 102 ILE A O 1
ATOM 741 N N . GLY A 1 103 ? -9.069 6.221 8.976 1.00 89.44 103 GLY A N 1
ATOM 742 C CA . GLY A 1 103 ? -8.513 7.509 9.361 1.00 89.44 103 GLY A CA 1
ATOM 743 C C . GLY A 1 103 ? -6.999 7.523 9.573 1.00 89.44 103 GLY A C 1
ATOM 744 O O . GLY A 1 103 ? -6.354 6.477 9.653 1.00 89.44 103 GLY A O 1
ATOM 745 N N . PRO A 1 104 ? -6.417 8.726 9.720 1.00 91.38 104 PRO A N 1
ATOM 746 C CA . PRO A 1 104 ? -7.068 10.040 9.643 1.00 91.38 104 PRO A CA 1
ATOM 747 C C . PRO A 1 104 ? -7.395 10.459 8.200 1.00 91.38 104 PRO A C 1
ATOM 749 O O . PRO A 1 104 ? -6.884 9.885 7.247 1.00 91.38 104 PRO A O 1
ATOM 752 N N . SER A 1 105 ? -8.223 11.492 8.013 1.00 85.88 105 SER A N 1
ATOM 753 C CA . SER A 1 105 ? -8.483 12.050 6.674 1.00 85.88 105 SER A CA 1
ATOM 754 C C . SER A 1 105 ? -7.175 12.460 5.969 1.00 85.88 105 SER A C 1
ATOM 756 O O . SER A 1 105 ? -6.315 13.067 6.619 1.00 85.88 105 SER A O 1
ATOM 758 N N . PRO A 1 106 ? -7.000 12.177 4.662 1.00 90.69 106 PRO A N 1
ATOM 759 C CA . PRO A 1 106 ? -7.957 11.606 3.702 1.00 90.69 106 PRO A CA 1
ATOM 760 C C . PRO A 1 106 ? -7.788 10.084 3.485 1.00 90.69 106 PRO A C 1
ATOM 762 O O . PRO A 1 106 ? -7.646 9.634 2.344 1.00 90.69 106 PRO A O 1
ATOM 765 N N . ALA A 1 107 ? -7.762 9.293 4.564 1.00 90.62 107 ALA A N 1
ATOM 766 C CA . ALA A 1 107 ? -7.673 7.833 4.503 1.00 90.62 107 ALA A CA 1
ATOM 767 C C . ALA A 1 107 ? -8.819 7.186 3.719 1.00 90.62 107 ALA A C 1
ATOM 769 O O . ALA A 1 107 ? -9.905 7.752 3.553 1.00 90.62 107 ALA A O 1
ATOM 770 N N . ARG A 1 108 ? -8.562 5.972 3.233 1.00 89.19 108 ARG A N 1
ATOM 771 C CA . ARG A 1 108 ? -9.508 5.220 2.407 1.00 89.19 108 ARG A CA 1
ATOM 772 C C . ARG A 1 108 ? -9.558 3.763 2.847 1.00 89.19 108 ARG A C 1
ATOM 774 O O . ARG A 1 108 ? -8.533 3.189 3.182 1.00 89.19 108 ARG A O 1
ATOM 781 N N . ALA A 1 109 ? -10.724 3.136 2.784 1.00 88.50 109 ALA A N 1
ATOM 782 C CA . ALA A 1 109 ? -10.876 1.694 2.953 1.00 88.50 109 ALA A CA 1
ATOM 783 C C . ALA A 1 109 ? -11.650 1.137 1.758 1.00 88.50 109 ALA A C 1
ATOM 785 O O . ALA A 1 109 ? -12.872 1.253 1.679 1.00 88.50 109 ALA A O 1
ATOM 786 N N . LEU A 1 110 ? -10.915 0.581 0.789 1.00 84.50 110 LEU A N 1
ATOM 787 C CA . LEU A 1 110 ? -11.466 0.117 -0.487 1.00 84.50 110 LEU A CA 1
ATOM 788 C C . LEU A 1 110 ? -11.302 -1.399 -0.675 1.00 84.50 110 LEU A C 1
ATOM 790 O O . LEU A 1 110 ? -10.333 -1.994 -0.198 1.00 84.50 110 LEU A O 1
ATOM 794 N N . GLY A 1 111 ? -12.214 -2.038 -1.413 1.00 81.44 111 GLY A N 1
ATOM 795 C CA . GLY A 1 111 ? -12.141 -3.474 -1.726 1.00 81.44 111 GLY A CA 1
ATOM 796 C C . GLY A 1 111 ? -11.965 -4.331 -0.479 1.00 81.44 111 GLY A C 1
ATOM 797 O O . GLY A 1 111 ? -12.711 -4.181 0.479 1.00 81.44 111 GLY A O 1
ATOM 798 N N . GLY A 1 112 ? -10.937 -5.184 -0.449 1.00 81.69 112 GLY A N 1
ATOM 799 C CA . GLY A 1 112 ? -10.649 -6.030 0.717 1.00 81.69 112 GLY A CA 1
ATOM 800 C C . GLY A 1 112 ? -10.406 -5.270 2.034 1.00 81.69 112 GLY A C 1
ATOM 801 O O . GLY A 1 112 ? -10.631 -5.836 3.095 1.00 81.69 112 GLY A O 1
ATOM 802 N N . ALA A 1 113 ? -10.017 -3.988 1.996 1.00 88.38 113 ALA A N 1
ATOM 803 C CA . ALA A 1 113 ? -9.935 -3.158 3.203 1.00 88.38 113 ALA A CA 1
ATOM 804 C C . ALA A 1 113 ? -11.322 -2.766 3.727 1.00 88.38 113 ALA A C 1
ATOM 806 O O . ALA A 1 113 ? -11.534 -2.736 4.935 1.00 88.38 113 ALA A O 1
ATOM 807 N N . ALA A 1 114 ? -12.272 -2.505 2.822 1.00 83.69 114 ALA A N 1
ATOM 808 C CA . ALA A 1 114 ? -13.669 -2.281 3.183 1.00 83.69 114 ALA A CA 1
ATOM 809 C C . ALA A 1 114 ? -14.281 -3.549 3.800 1.00 83.69 114 ALA A C 1
ATOM 811 O O . ALA A 1 114 ? -14.995 -3.464 4.794 1.00 83.69 114 ALA A O 1
ATOM 812 N N . VAL A 1 115 ? -13.929 -4.723 3.257 1.00 83.12 115 VAL A N 1
ATOM 813 C CA . VAL A 1 115 ? -14.329 -6.029 3.807 1.00 83.12 115 VAL A CA 1
ATOM 814 C C . VAL A 1 115 ? -13.787 -6.223 5.221 1.00 83.12 115 VAL A C 1
ATOM 816 O O . VAL A 1 115 ? -14.559 -6.511 6.131 1.00 83.12 115 VAL A O 1
ATOM 819 N N . LEU A 1 116 ? -12.484 -6.008 5.429 1.00 88.12 116 LEU A N 1
ATOM 820 C CA . LEU A 1 116 ? -11.867 -6.075 6.757 1.00 88.12 116 LEU A CA 1
ATOM 821 C C . LEU A 1 116 ? -12.546 -5.113 7.740 1.00 88.12 116 LEU A C 1
ATOM 823 O O . LEU A 1 116 ? -12.876 -5.504 8.855 1.00 88.12 116 LEU A O 1
ATOM 827 N N . ALA A 1 117 ? -12.793 -3.873 7.314 1.00 88.50 117 ALA A N 1
ATOM 828 C CA . ALA A 1 117 ? -13.462 -2.884 8.146 1.00 88.50 117 ALA A CA 1
ATOM 829 C C . ALA A 1 117 ? -14.883 -3.321 8.539 1.00 88.50 117 ALA A C 1
ATOM 831 O O . ALA A 1 117 ? -15.271 -3.111 9.684 1.00 88.50 117 ALA A O 1
ATOM 832 N N . SER A 1 118 ? -15.627 -3.956 7.625 1.00 82.00 118 SER A N 1
ATOM 833 C CA . SER A 1 118 ? -16.978 -4.481 7.882 1.00 82.00 118 SER A CA 1
ATOM 834 C C . SER A 1 118 ? -17.013 -5.755 8.730 1.00 82.00 118 SER A C 1
ATOM 836 O O . SER A 1 118 ? -18.044 -6.068 9.311 1.00 82.00 118 SER A O 1
ATOM 838 N N . ALA A 1 119 ? -15.901 -6.490 8.799 1.00 85.19 119 ALA A N 1
ATOM 839 C CA . ALA A 1 119 ? -15.770 -7.681 9.635 1.00 85.19 119 ALA A CA 1
ATOM 840 C C . ALA A 1 119 ? -15.520 -7.338 11.115 1.00 85.19 119 ALA A C 1
ATOM 842 O O . ALA A 1 119 ? -15.651 -8.203 11.978 1.00 85.19 119 ALA A O 1
ATOM 843 N N . ALA A 1 120 ? -15.138 -6.091 11.408 1.00 87.56 120 ALA A N 1
ATOM 844 C CA . ALA A 1 120 ? -14.939 -5.609 12.766 1.00 87.56 120 ALA A CA 1
ATOM 845 C C . ALA A 1 120 ? -16.266 -5.515 13.538 1.00 87.56 120 ALA A C 1
ATOM 847 O O . ALA A 1 120 ? -17.339 -5.358 12.963 1.00 87.56 120 ALA A O 1
ATOM 848 N N . HIS A 1 121 ? -16.175 -5.544 14.867 1.00 85.75 121 HIS A N 1
ATOM 849 C CA . HIS A 1 121 ? -17.327 -5.441 15.768 1.00 85.75 121 HIS A CA 1
ATOM 850 C C . HIS A 1 121 ? -17.974 -4.053 15.724 1.00 85.75 121 HIS A C 1
ATOM 852 O O . HIS A 1 121 ? -19.170 -3.903 15.958 1.00 85.75 121 HIS A O 1
ATOM 858 N N . LEU A 1 122 ? -17.164 -3.033 15.442 1.00 84.75 122 LEU A N 1
ATOM 859 C CA . LEU A 1 122 ? -17.599 -1.664 15.220 1.00 84.75 122 LEU A CA 1
ATOM 860 C C . LEU A 1 122 ? -16.757 -1.063 14.100 1.00 84.75 122 LEU A C 1
ATOM 862 O O . LEU A 1 122 ? -15.529 -1.123 14.148 1.00 84.75 122 LEU A O 1
ATOM 866 N N . THR A 1 123 ? -17.402 -0.433 13.128 1.00 85.56 123 THR A N 1
ATOM 867 C CA . THR A 1 123 ? -16.718 0.324 12.080 1.00 85.56 123 THR A CA 1
ATOM 868 C C . THR A 1 123 ? -16.972 1.809 12.296 1.00 85.56 123 THR A C 1
ATOM 870 O O . THR A 1 123 ? -18.103 2.238 12.487 1.00 85.56 123 THR A O 1
ATOM 873 N N . THR A 1 124 ? -15.915 2.612 12.266 1.00 84.62 124 THR A N 1
ATOM 874 C CA . THR A 1 124 ? -15.970 4.067 12.376 1.00 84.62 124 THR A CA 1
ATOM 875 C C . THR A 1 124 ? -15.015 4.737 11.395 1.00 84.62 124 THR A C 1
ATOM 877 O O . THR A 1 124 ? -14.149 4.091 10.803 1.00 84.62 124 THR A O 1
ATOM 880 N N . ALA A 1 125 ? -15.186 6.035 11.160 1.00 86.31 125 ALA A N 1
ATOM 881 C CA . ALA A 1 125 ? -14.412 6.761 10.170 1.00 86.31 125 ALA A CA 1
ATOM 882 C C . ALA A 1 125 ? -14.243 8.240 10.519 1.00 86.31 125 ALA A C 1
ATOM 884 O O . ALA A 1 125 ? -15.136 8.882 11.080 1.00 86.31 125 ALA A O 1
ATOM 885 N N . ALA A 1 126 ? -13.090 8.792 10.149 1.00 87.00 126 ALA A N 1
ATOM 886 C CA . ALA A 1 126 ? -12.851 10.224 10.200 1.00 87.00 126 ALA A CA 1
ATOM 887 C C . ALA A 1 126 ? -13.629 10.949 9.080 1.00 87.00 126 ALA A C 1
ATOM 889 O O . ALA A 1 126 ? -13.805 10.390 7.994 1.00 87.00 126 ALA A O 1
ATOM 890 N N . PRO A 1 127 ? -14.060 12.207 9.289 1.00 83.38 127 PRO A N 1
ATOM 891 C CA . PRO A 1 127 ? -14.734 12.987 8.251 1.00 83.38 127 PRO A CA 1
ATOM 892 C C . PRO A 1 127 ? -13.886 13.130 6.978 1.00 83.38 127 PRO A C 1
ATOM 894 O O . PRO A 1 127 ? -12.684 13.392 7.062 1.00 83.38 127 PRO A O 1
ATOM 897 N N . GLY A 1 128 ? -14.505 13.004 5.800 1.00 82.44 128 GLY A N 1
ATOM 898 C CA . GLY A 1 128 ? -13.805 13.129 4.516 1.00 82.44 128 GLY A CA 1
ATOM 899 C C . GLY A 1 128 ? -12.855 11.965 4.215 1.00 82.44 128 GLY A C 1
ATOM 900 O O . GLY A 1 128 ? -11.802 12.181 3.612 1.00 82.44 128 GLY A O 1
ATOM 901 N N . THR A 1 129 ? -13.189 10.764 4.689 1.00 85.44 129 THR A N 1
ATOM 902 C CA . THR A 1 129 ? -12.541 9.501 4.304 1.00 85.44 129 THR A CA 1
ATOM 903 C C . THR A 1 129 ? -13.432 8.726 3.339 1.00 85.44 129 THR A C 1
ATOM 905 O O . THR A 1 129 ? -14.657 8.868 3.366 1.00 85.44 129 THR A O 1
ATOM 908 N N . ASP A 1 130 ? -12.821 7.910 2.479 1.00 83.06 130 ASP A N 1
ATOM 909 C CA . ASP A 1 130 ? -13.563 7.131 1.483 1.00 83.06 130 ASP A CA 1
ATOM 910 C C . ASP A 1 130 ? -13.768 5.681 1.929 1.00 83.06 130 ASP A C 1
ATOM 912 O O . ASP A 1 130 ? -12.839 5.020 2.400 1.00 83.06 130 ASP A O 1
ATOM 916 N N . PHE A 1 131 ? -14.958 5.146 1.664 1.00 80.69 131 PHE A N 1
ATOM 917 C CA . PHE A 1 131 ? -15.289 3.732 1.836 1.00 80.69 131 PHE A CA 1
ATOM 918 C C . PHE A 1 131 ? -15.990 3.193 0.578 1.00 80.69 131 PHE A C 1
ATOM 920 O O . PHE A 1 131 ? -16.831 3.886 -0.001 1.00 80.69 131 PHE A O 1
ATOM 927 N N . GLY A 1 132 ? -15.655 1.978 0.119 1.00 74.12 132 GLY A N 1
ATOM 928 C CA . GLY A 1 132 ? -16.364 1.355 -1.015 1.00 74.12 132 GLY A CA 1
ATOM 929 C C . GLY A 1 132 ? -15.612 0.267 -1.797 1.00 74.12 132 GLY A C 1
ATOM 930 O O . GLY A 1 132 ? -14.603 -0.270 -1.347 1.00 74.12 132 GLY A O 1
ATOM 931 N N . TYR A 1 133 ? -16.110 -0.058 -2.999 1.00 65.94 133 TYR A N 1
ATOM 932 C CA . TYR A 1 133 ? -15.583 -1.089 -3.922 1.00 65.94 133 TYR A CA 1
ATOM 933 C C . TYR A 1 133 ? -15.551 -2.540 -3.384 1.00 65.94 133 TYR A C 1
ATOM 935 O O . TYR A 1 133 ? -14.683 -3.313 -3.790 1.00 65.94 133 TYR A O 1
ATOM 943 N N . ALA A 1 134 ? -16.448 -2.941 -2.473 1.00 62.62 134 ALA A N 1
ATOM 944 C CA . ALA A 1 134 ? -16.299 -4.220 -1.758 1.00 62.62 134 ALA A CA 1
ATOM 945 C C . ALA A 1 134 ? -16.774 -5.491 -2.505 1.00 62.62 134 ALA A C 1
ATOM 947 O O . ALA A 1 134 ? -16.433 -6.581 -2.055 1.00 62.62 134 ALA A O 1
ATOM 948 N N . GLU A 1 135 ? -17.462 -5.406 -3.657 1.00 55.69 135 GLU A N 1
ATOM 949 C CA . GLU A 1 135 ? -17.875 -6.600 -4.423 1.00 55.69 135 GLU A CA 1
ATOM 950 C C . GLU A 1 135 ? -17.657 -6.513 -5.950 1.00 55.69 135 GLU A C 1
ATOM 952 O O . GLU A 1 135 ? -18.099 -5.554 -6.588 1.00 55.69 135 GLU A O 1
ATOM 957 N N . PRO A 1 136 ? -17.116 -7.568 -6.591 1.00 51.62 136 PRO A N 1
ATOM 958 C CA . PRO A 1 136 ? -16.182 -8.554 -6.052 1.00 51.62 136 PRO A CA 1
ATOM 959 C C . PRO A 1 136 ? -14.741 -8.022 -6.028 1.00 51.62 136 PRO A C 1
ATOM 961 O O . PRO A 1 136 ? -14.288 -7.343 -6.953 1.00 51.62 136 PRO A O 1
ATOM 964 N N . VAL A 1 137 ? -13.979 -8.405 -5.001 1.00 52.44 137 VAL A N 1
ATOM 965 C CA . VAL A 1 137 ? -12.531 -8.163 -4.955 1.00 52.44 137 VAL A CA 1
ATOM 966 C C . VAL A 1 137 ? -11.864 -9.094 -5.972 1.00 52.44 137 VAL A C 1
ATOM 968 O O . VAL A 1 137 ? -11.782 -10.300 -5.749 1.00 52.44 137 VAL A O 1
ATOM 971 N N . VAL A 1 138 ? -11.415 -8.552 -7.108 1.00 49.59 138 VAL A N 1
ATOM 972 C CA . VAL A 1 138 ? -10.633 -9.312 -8.094 1.00 49.59 138 VAL A CA 1
ATOM 973 C C . VAL A 1 138 ? -9.177 -9.338 -7.633 1.00 49.59 138 VAL A C 1
ATOM 975 O O . VAL A 1 138 ? -8.391 -8.448 -7.960 1.00 49.59 138 VAL A O 1
ATOM 978 N N . LEU A 1 139 ? -8.806 -10.367 -6.872 1.00 50.12 139 LEU A N 1
ATOM 979 C CA . LEU A 1 139 ? -7.407 -10.654 -6.560 1.00 50.12 139 LEU A CA 1
ATOM 980 C C . LEU A 1 139 ? -6.868 -11.594 -7.629 1.00 50.12 139 LEU A C 1
ATOM 982 O O . LEU A 1 139 ? -7.240 -12.758 -7.681 1.00 50.12 139 LEU A O 1
ATOM 986 N N . ARG A 1 140 ? -5.995 -11.100 -8.515 1.00 52.16 140 ARG A N 1
ATOM 987 C CA . ARG A 1 140 ? -5.303 -11.942 -9.513 1.00 52.16 140 ARG A CA 1
ATOM 988 C C . ARG A 1 140 ? -6.246 -12.803 -10.386 1.00 52.16 140 ARG A C 1
ATOM 990 O O . ARG A 1 140 ? -5.860 -13.876 -10.837 1.00 52.16 140 ARG A O 1
ATOM 997 N N . GLY A 1 141 ? -7.466 -12.325 -10.641 1.00 50.50 141 GLY A N 1
ATOM 998 C CA . GLY A 1 141 ? -8.490 -13.040 -11.415 1.00 50.50 141 GLY A CA 1
ATOM 999 C C . GLY A 1 141 ? -9.381 -13.981 -10.596 1.00 50.50 141 GLY A C 1
ATOM 1000 O O . GLY A 1 141 ? -10.296 -14.577 -11.159 1.00 50.50 141 GLY A O 1
ATOM 1001 N N . GLU A 1 142 ? -9.154 -14.090 -9.289 1.00 46.38 142 GLU A N 1
ATOM 1002 C CA . GLU A 1 142 ? -9.968 -14.873 -8.368 1.00 46.38 142 GLU A CA 1
ATOM 1003 C C . GLU A 1 142 ? -10.988 -13.964 -7.676 1.00 46.38 142 GLU A C 1
ATOM 1005 O O . GLU A 1 142 ? -10.685 -12.848 -7.248 1.00 46.38 142 GLU A O 1
ATOM 1010 N N . THR A 1 143 ? -12.238 -14.418 -7.663 1.00 51.28 143 THR A N 1
ATOM 1011 C CA . THR A 1 143 ? -13.384 -13.689 -7.120 1.00 51.28 143 THR A CA 1
ATOM 1012 C C . THR A 1 143 ? -13.573 -14.160 -5.690 1.00 51.28 143 THR A C 1
ATOM 1014 O O . THR A 1 143 ? -14.009 -15.291 -5.487 1.00 51.28 143 THR A O 1
ATOM 1017 N N . ILE A 1 144 ? -13.237 -13.332 -4.700 1.00 50.22 144 ILE A N 1
ATOM 1018 C CA . ILE A 1 144 ? -13.577 -13.657 -3.311 1.00 50.22 144 ILE A CA 1
ATOM 1019 C C . ILE A 1 144 ? -15.054 -13.302 -3.106 1.00 50.22 144 ILE A C 1
ATOM 1021 O O . ILE A 1 144 ? -15.403 -12.127 -3.261 1.00 50.22 144 ILE A O 1
ATOM 1025 N N . PRO A 1 145 ? -15.933 -14.276 -2.797 1.00 44.56 145 PRO A N 1
ATOM 1026 C CA . PRO A 1 145 ? -17.307 -13.990 -2.424 1.00 44.56 145 PRO A CA 1
ATOM 1027 C C . PRO A 1 145 ? -17.274 -13.317 -1.055 1.00 44.56 145 PRO A C 1
ATOM 1029 O O . PRO A 1 145 ? -17.006 -13.959 -0.042 1.00 44.56 145 PRO A O 1
ATOM 1032 N N . VAL A 1 146 ? -17.503 -12.012 -1.032 1.00 46.53 146 VAL A N 1
ATOM 1033 C CA . VAL A 1 146 ? -17.774 -11.290 0.206 1.00 46.53 146 VAL A CA 1
ATOM 1034 C C . VAL A 1 146 ? -19.280 -11.410 0.450 1.00 46.53 146 VAL A C 1
ATOM 1036 O O . VAL A 1 146 ? -20.039 -11.339 -0.515 1.00 46.53 146 VAL A O 1
ATOM 1039 N N . PRO A 1 147 ? -19.755 -11.673 1.678 1.00 38.69 147 PRO A N 1
ATOM 1040 C CA . PRO A 1 147 ? -21.179 -11.577 1.962 1.00 38.69 147 PRO A CA 1
ATOM 1041 C C . PRO A 1 147 ? -21.660 -10.136 1.686 1.00 38.69 147 PRO A C 1
ATOM 1043 O O . PRO A 1 147 ? -21.034 -9.201 2.187 1.00 38.69 147 PRO A O 1
ATOM 1046 N N . PRO A 1 148 ? -22.783 -9.926 0.972 1.00 40.84 148 PRO A N 1
ATOM 1047 C CA . PRO A 1 148 ? -23.191 -8.583 0.534 1.00 40.84 148 PRO A CA 1
ATOM 1048 C C . PRO A 1 148 ? -23.699 -7.652 1.642 1.00 40.84 148 PRO A C 1
ATOM 1050 O O . PRO A 1 148 ? -24.284 -6.606 1.355 1.00 40.84 148 PRO A O 1
ATOM 1053 N N . PHE A 1 149 ? -23.572 -8.039 2.914 1.00 51.09 149 PHE A N 1
ATOM 1054 C CA . PHE A 1 149 ? -24.412 -7.499 3.974 1.00 51.09 149 PHE A CA 1
ATOM 1055 C C . PHE A 1 149 ? -23.708 -7.444 5.333 1.00 51.09 149 PHE A C 1
ATOM 1057 O O . PHE A 1 149 ? -23.457 -8.479 5.944 1.00 51.09 149 PHE A O 1
ATOM 1064 N N . VAL A 1 150 ? -23.542 -6.226 5.853 1.00 44.00 150 VAL A N 1
ATOM 1065 C CA . VAL A 1 150 ? -23.663 -5.917 7.286 1.00 44.00 150 VAL A CA 1
ATOM 1066 C C . VAL A 1 150 ? -24.590 -4.691 7.379 1.00 44.00 150 VAL A C 1
ATOM 1068 O O . VAL A 1 150 ? -24.332 -3.666 6.752 1.00 44.00 150 VAL A O 1
ATOM 1071 N N . ASP A 1 151 ? -25.740 -4.834 8.046 1.00 45.62 151 ASP A N 1
ATOM 1072 C CA . ASP A 1 151 ? -26.726 -3.772 8.342 1.00 45.62 151 ASP A CA 1
ATOM 1073 C C . ASP A 1 151 ? -27.323 -2.953 7.175 1.00 45.62 151 ASP A C 1
ATOM 1075 O O . ASP A 1 151 ? -27.580 -1.754 7.290 1.00 45.62 151 ASP A O 1
ATOM 1079 N N . GLY A 1 152 ? -27.643 -3.596 6.047 1.00 41.94 152 GLY A N 1
ATOM 1080 C CA . GLY A 1 152 ? -28.558 -3.019 5.043 1.00 41.94 152 GLY A CA 1
ATOM 1081 C C . GLY A 1 152 ? -28.027 -1.803 4.269 1.00 41.94 152 GLY A C 1
ATOM 1082 O O . GLY A 1 152 ? -28.810 -1.082 3.646 1.00 41.94 152 GLY A O 1
ATOM 1083 N N . ARG A 1 153 ? -26.711 -1.569 4.286 1.00 48.12 153 ARG A N 1
ATOM 1084 C CA . ARG A 1 153 ? -26.061 -0.450 3.594 1.00 48.12 153 ARG A CA 1
ATOM 1085 C C . ARG A 1 153 ? -25.463 -0.898 2.268 1.00 48.12 153 ARG A C 1
ATOM 1087 O O . ARG A 1 153 ? -24.673 -1.832 2.214 1.00 48.12 153 ARG A O 1
ATOM 1094 N N . LEU A 1 154 ? -25.875 -0.226 1.194 1.00 43.22 154 LEU A N 1
ATOM 1095 C CA . LEU A 1 154 ? -25.426 -0.497 -0.170 1.00 43.22 154 LEU A CA 1
ATOM 1096 C C . LEU A 1 154 ? -23.921 -0.233 -0.294 1.00 43.22 154 LEU A C 1
ATOM 1098 O O . LEU A 1 154 ? -23.481 0.913 -0.243 1.00 43.22 154 LEU A O 1
ATOM 1102 N N . ILE A 1 155 ? -23.148 -1.289 -0.519 1.00 50.12 155 ILE A N 1
ATOM 1103 C CA . ILE A 1 155 ? -21.811 -1.185 -1.095 1.00 50.12 155 ILE A CA 1
ATOM 1104 C C . ILE A 1 155 ? -22.017 -1.200 -2.616 1.00 50.12 155 ILE A C 1
ATOM 1106 O O . ILE A 1 155 ? -22.101 -2.259 -3.231 1.00 50.12 155 ILE A O 1
ATOM 1110 N N . ASP A 1 156 ? -22.185 -0.025 -3.226 1.00 44.41 156 ASP A N 1
ATOM 1111 C CA . ASP A 1 156 ? -22.295 0.088 -4.687 1.00 44.41 156 ASP A CA 1
ATOM 1112 C C . ASP A 1 156 ? -20.940 -0.208 -5.377 1.00 44.41 156 ASP A C 1
ATOM 1114 O O . ASP A 1 156 ? -19.865 0.058 -4.833 1.00 44.41 156 ASP A O 1
ATOM 1118 N N . GLN A 1 157 ? -20.993 -0.758 -6.595 1.00 48.41 157 GLN A N 1
ATOM 1119 C CA . GLN A 1 157 ? -19.867 -1.251 -7.405 1.00 48.41 157 GLN A CA 1
ATOM 1120 C C . GLN A 1 157 ? -18.948 -0.144 -7.947 1.00 48.41 157 GLN A C 1
ATOM 1122 O O . GLN A 1 157 ? -17.829 -0.422 -8.384 1.00 48.41 157 GLN A O 1
ATOM 1127 N N . VAL A 1 158 ? -19.441 1.096 -8.008 1.00 44.12 158 VAL A N 1
ATOM 1128 C CA . VAL A 1 158 ? -18.895 2.121 -8.918 1.00 44.12 158 VAL A CA 1
ATOM 1129 C C . VAL A 1 158 ? -18.471 3.403 -8.200 1.00 44.12 158 VAL A C 1
ATOM 1131 O O . VAL A 1 158 ? -17.706 4.189 -8.759 1.00 44.12 158 VAL A O 1
ATOM 1134 N N . THR A 1 159 ? -18.910 3.622 -6.960 1.00 46.75 159 THR A N 1
ATOM 1135 C CA . THR A 1 159 ? -18.692 4.889 -6.251 1.00 46.75 159 THR A CA 1
ATOM 1136 C C . THR A 1 159 ? -18.155 4.674 -4.850 1.00 46.75 159 THR A C 1
ATOM 1138 O O . THR A 1 159 ? -18.673 3.856 -4.093 1.00 46.75 159 THR A O 1
ATOM 1141 N N . THR A 1 160 ? -17.145 5.461 -4.485 1.00 50.62 160 THR A N 1
ATOM 1142 C CA . THR A 1 160 ? -16.834 5.693 -3.078 1.00 50.62 160 THR A CA 1
ATOM 1143 C C . THR A 1 160 ? -17.926 6.566 -2.475 1.00 50.62 160 THR A C 1
ATOM 1145 O O . THR A 1 160 ? -18.449 7.476 -3.124 1.00 50.62 160 THR A O 1
ATOM 1148 N N . ILE A 1 161 ? -18.279 6.271 -1.234 1.00 56.41 161 ILE A N 1
ATOM 1149 C CA . ILE A 1 161 ? -19.135 7.118 -0.413 1.00 56.41 161 ILE A CA 1
ATOM 1150 C C . ILE A 1 161 ? -18.281 7.690 0.712 1.00 56.41 161 ILE A C 1
ATOM 1152 O O . ILE A 1 161 ? -17.356 7.027 1.188 1.00 56.41 161 ILE A O 1
ATOM 1156 N N . ASP A 1 162 ? -18.582 8.925 1.118 1.00 54.00 162 ASP A N 1
ATOM 1157 C CA . ASP A 1 162 ? -18.018 9.476 2.348 1.00 54.00 162 ASP A CA 1
ATOM 1158 C C . ASP A 1 162 ? -18.379 8.505 3.471 1.00 54.00 162 ASP A C 1
ATOM 1160 O O . ASP A 1 162 ? -19.559 8.194 3.659 1.00 54.00 162 ASP A O 1
ATOM 1164 N N . ALA A 1 163 ? -17.383 7.992 4.186 1.00 54.00 163 ALA A N 1
ATOM 1165 C CA . ALA A 1 163 ? -17.609 6.997 5.223 1.00 54.00 163 ALA A CA 1
ATOM 1166 C C . ALA A 1 163 ? -18.559 7.519 6.326 1.00 54.00 163 ALA A C 1
ATOM 1168 O O . ALA A 1 163 ? -19.292 6.734 6.929 1.00 54.00 163 ALA A O 1
ATOM 1169 N N . SER A 1 164 ? -18.638 8.845 6.513 1.00 49.12 164 SER A N 1
ATOM 1170 C CA . SER A 1 164 ? -19.631 9.495 7.380 1.00 49.12 164 SER A CA 1
ATOM 1171 C C . SER A 1 164 ? -21.053 9.497 6.793 1.00 49.12 164 SER A C 1
ATOM 1173 O O . SER A 1 164 ? -22.029 9.290 7.510 1.00 49.12 164 SER A O 1
ATOM 1175 N N . GLY A 1 165 ? -21.191 9.672 5.474 1.00 43.19 165 GLY A N 1
ATOM 1176 C CA . GLY A 1 165 ? -22.470 9.705 4.749 1.00 43.19 165 GLY A CA 1
ATOM 1177 C C . GLY A 1 165 ? -23.011 8.323 4.368 1.00 43.19 165 GLY A C 1
ATOM 1178 O O . GLY A 1 165 ? -24.213 8.160 4.165 1.00 43.19 165 GLY A O 1
ATOM 1179 N N . ALA A 1 166 ? -22.140 7.311 4.347 1.00 46.66 166 ALA A N 1
ATOM 1180 C CA . ALA A 1 166 ? -22.508 5.904 4.282 1.00 46.66 166 ALA A CA 1
ATOM 1181 C C . ALA A 1 166 ? -23.366 5.499 5.481 1.00 46.66 166 ALA A C 1
ATOM 1183 O O . ALA A 1 166 ? -24.079 4.511 5.394 1.00 46.66 166 ALA A O 1
ATOM 1184 N N . GLY A 1 167 ? -23.286 6.277 6.570 1.00 49.12 167 GLY A N 1
ATOM 1185 C CA . GLY A 1 167 ? -23.877 6.088 7.885 1.00 49.12 167 GLY A CA 1
ATOM 1186 C C . GLY A 1 167 ? -23.362 4.855 8.623 1.00 49.12 167 GLY A C 1
ATOM 1187 O O . GLY A 1 167 ? -23.983 4.377 9.562 1.00 49.12 167 GLY A O 1
ATOM 1188 N N . VAL A 1 168 ? -22.179 4.390 8.232 1.00 50.81 168 VAL A N 1
ATOM 1189 C CA . VAL A 1 168 ? -21.392 3.369 8.931 1.00 50.81 168 VAL A CA 1
ATOM 1190 C C . VAL A 1 168 ? -21.178 3.728 10.422 1.00 50.81 168 VAL A C 1
ATOM 1192 O O . VAL A 1 168 ? -20.788 2.858 11.185 1.00 50.81 168 VAL A O 1
ATOM 1195 N N . VAL A 1 169 ? -21.505 4.954 10.877 1.00 52.06 169 VAL A N 1
ATOM 1196 C CA . VAL A 1 169 ? -21.413 5.382 12.285 1.00 52.06 169 VAL A CA 1
ATOM 1197 C C . VAL A 1 169 ? -22.404 6.497 12.660 1.00 52.06 169 VAL A C 1
ATOM 1199 O O . VAL A 1 169 ? -22.722 7.342 11.824 1.00 52.06 169 VAL A O 1
ATOM 1202 N N . GLU A 1 170 ? -22.816 6.548 13.936 1.00 51.84 170 GLU A N 1
ATOM 1203 C CA . GLU A 1 170 ? -23.459 7.717 14.578 1.00 51.84 170 GLU A CA 1
ATOM 1204 C C . GLU A 1 170 ? -22.432 8.783 15.030 1.00 51.84 170 GLU A C 1
ATOM 1206 O O . GLU A 1 170 ? -22.767 9.966 15.096 1.00 51.84 170 GLU A O 1
ATOM 1211 N N . GLU A 1 171 ? -21.168 8.395 15.260 1.00 61.44 171 GLU A N 1
ATOM 1212 C CA . GLU A 1 171 ? -20.066 9.289 15.648 1.00 61.44 171 GLU A CA 1
ATOM 1213 C C . GLU A 1 171 ? -18.865 9.190 14.692 1.00 61.44 171 GLU A C 1
ATOM 1215 O O . GLU A 1 171 ? -18.361 8.107 14.398 1.00 61.44 171 GLU A O 1
ATOM 1220 N N . THR A 1 172 ? -18.364 10.337 14.224 1.00 72.56 172 THR A N 1
ATOM 1221 C CA . THR A 1 172 ? -17.258 10.428 13.251 1.00 72.56 172 THR A CA 1
ATOM 1222 C C . THR A 1 172 ? -16.030 11.098 13.878 1.00 72.56 172 THR A C 1
ATOM 1224 O O . THR A 1 172 ? -15.809 12.303 13.684 1.00 72.56 172 THR A O 1
ATOM 1227 N N . PRO A 1 173 ? -15.233 10.372 14.679 1.00 78.75 173 PRO A N 1
ATOM 1228 C CA . PRO A 1 173 ? -14.086 10.942 15.363 1.00 78.75 173 PRO A CA 1
ATOM 1229 C C . PRO A 1 173 ? -13.000 11.335 14.357 1.00 78.75 173 PRO A C 1
ATOM 1231 O O . PRO A 1 173 ? -12.521 10.524 13.564 1.00 78.75 173 PRO A O 1
ATOM 1234 N N . ALA A 1 174 ? -12.569 12.597 14.416 1.00 81.06 174 ALA A N 1
ATOM 1235 C CA . ALA A 1 174 ? -11.533 13.126 13.528 1.00 81.06 174 ALA A CA 1
ATOM 1236 C C . ALA A 1 174 ? -10.120 12.600 13.848 1.00 81.06 174 ALA A C 1
ATOM 1238 O O . ALA A 1 174 ? -9.208 12.738 13.033 1.00 81.06 174 ALA A O 1
ATOM 1239 N N . SER A 1 175 ? -9.914 12.024 15.036 1.00 86.75 175 SER A N 1
ATOM 1240 C CA . SER A 1 175 ? -8.625 11.508 15.495 1.00 86.75 175 SER A CA 1
ATOM 1241 C C . SER A 1 175 ? -8.800 10.303 16.416 1.00 86.75 175 SER A C 1
ATOM 1243 O O . SER A 1 175 ? -9.850 10.133 17.034 1.00 86.75 175 SER A O 1
ATOM 1245 N N . ILE A 1 176 ? -7.731 9.517 16.575 1.00 85.38 176 ILE A N 1
ATOM 1246 C CA . ILE A 1 176 ? -7.682 8.380 17.510 1.00 85.38 176 ILE A CA 1
ATOM 1247 C C . ILE A 1 176 ? -8.006 8.825 18.935 1.00 85.38 176 ILE A C 1
ATOM 1249 O O . ILE A 1 176 ? -8.714 8.126 19.643 1.00 85.38 176 ILE A O 1
ATOM 1253 N N . GLY A 1 177 ? -7.533 10.001 19.357 1.00 84.06 177 GLY A N 1
ATOM 1254 C CA . GLY A 1 177 ? -7.827 10.513 20.697 1.00 84.06 177 GLY A CA 1
ATOM 1255 C C . GLY A 1 177 ? -9.326 10.719 20.927 1.00 84.06 177 GLY A C 1
ATOM 1256 O O . GLY A 1 177 ? -9.839 10.330 21.970 1.00 84.06 177 GLY A O 1
ATOM 1257 N N . LEU A 1 178 ? -10.036 11.271 19.937 1.00 83.25 178 LEU A N 1
ATOM 1258 C CA . LEU A 1 178 ? -11.492 11.435 20.005 1.00 83.25 178 LEU A CA 1
ATOM 1259 C C . LEU A 1 178 ? -12.227 10.099 19.894 1.00 83.25 178 LEU A C 1
ATOM 1261 O O . LEU A 1 178 ? -13.234 9.918 20.563 1.00 83.25 178 LEU A O 1
ATOM 1265 N N . LEU A 1 179 ? -11.709 9.164 19.095 1.00 85.25 179 LEU A N 1
ATOM 1266 C CA . LEU A 1 179 ? -12.254 7.812 19.008 1.00 85.25 179 LEU A CA 1
ATOM 1267 C C . LEU A 1 179 ? -12.167 7.097 20.357 1.00 85.25 179 LEU A C 1
ATOM 1269 O O . LEU A 1 179 ? -13.162 6.569 20.824 1.00 85.25 179 LEU A O 1
ATOM 1273 N N . VAL A 1 180 ? -10.998 7.106 21.002 1.00 85.31 180 VAL A N 1
ATOM 1274 C CA . VAL A 1 180 ? -10.803 6.462 22.310 1.00 85.31 180 VAL A CA 1
ATOM 1275 C C . VAL A 1 180 ? -11.763 7.036 23.349 1.00 85.31 180 VAL A C 1
ATOM 1277 O O . VAL A 1 180 ? -12.291 6.285 24.160 1.00 85.31 180 VAL A O 1
ATOM 1280 N N . VAL A 1 181 ? -12.030 8.342 23.296 1.00 83.94 181 VAL A N 1
ATOM 1281 C CA . VAL A 1 181 ? -13.032 8.985 24.154 1.00 83.94 181 VAL A CA 1
ATOM 1282 C C . VAL A 1 181 ? -14.460 8.546 23.807 1.00 83.94 181 VAL A C 1
ATOM 1284 O O . VAL A 1 181 ? -15.220 8.238 24.716 1.00 83.94 181 VAL A O 1
ATOM 1287 N N . GLY A 1 182 ? -14.821 8.482 22.523 1.00 82.44 182 GLY A N 1
ATOM 1288 C CA . GLY A 1 182 ? -16.155 8.054 22.074 1.00 82.44 182 GLY A CA 1
ATOM 1289 C C . GLY A 1 182 ? -16.438 6.559 22.265 1.00 82.44 182 GLY A C 1
ATOM 1290 O O . GLY A 1 182 ? -17.590 6.146 22.297 1.00 82.44 182 GLY A O 1
ATOM 1291 N N . LEU A 1 183 ? -15.398 5.737 22.433 1.00 83.81 183 LEU A N 1
ATOM 1292 C CA . LEU A 1 183 ? -15.535 4.316 22.760 1.00 83.81 183 LEU A CA 1
ATOM 1293 C C . LEU A 1 183 ? -15.927 4.064 24.222 1.00 83.81 183 LEU A C 1
ATOM 1295 O O . LEU A 1 183 ? -16.215 2.921 24.573 1.00 83.81 183 LEU A O 1
ATOM 1299 N N . ASP A 1 184 ? -15.942 5.090 25.073 1.00 83.56 184 ASP A N 1
ATOM 1300 C CA . ASP A 1 184 ? -16.253 4.910 26.486 1.00 83.56 184 ASP A CA 1
ATOM 1301 C C . ASP A 1 184 ? -17.704 4.455 26.699 1.00 83.56 184 ASP A C 1
ATOM 1303 O O . ASP A 1 184 ? -18.631 4.942 26.053 1.00 83.56 184 ASP A O 1
ATOM 1307 N N . ALA A 1 185 ? -17.900 3.487 27.598 1.00 80.56 185 ALA A N 1
ATOM 1308 C CA . ALA A 1 185 ? -19.184 2.849 27.897 1.00 80.56 185 ALA A CA 1
ATOM 1309 C C . ALA A 1 185 ? -19.883 2.147 26.711 1.00 80.56 185 ALA A C 1
ATOM 1311 O O . ALA A 1 185 ? -21.024 1.692 26.852 1.00 80.56 185 ALA A O 1
ATOM 1312 N N . VAL A 1 186 ? -19.214 1.987 25.564 1.00 82.75 186 VAL A N 1
ATOM 1313 C CA . VAL A 1 186 ? -19.744 1.223 24.428 1.00 82.75 186 VAL A CA 1
ATOM 1314 C C . VAL A 1 186 ? -19.717 -0.271 24.759 1.00 82.75 186 VAL A C 1
ATOM 1316 O O . VAL A 1 186 ? -18.697 -0.812 25.189 1.00 82.75 186 VAL A O 1
ATOM 1319 N N . ALA A 1 187 ? -20.848 -0.951 24.560 1.00 83.94 187 ALA A N 1
ATOM 1320 C CA . ALA A 1 187 ? -20.969 -2.398 24.712 1.00 83.94 187 ALA A CA 1
ATOM 1321 C C . ALA A 1 187 ? -20.870 -3.078 23.341 1.00 83.94 187 ALA A C 1
ATOM 1323 O O . ALA A 1 187 ? -21.685 -2.810 22.459 1.00 83.94 187 ALA A O 1
ATOM 1324 N N . LEU A 1 188 ? -19.876 -3.950 23.170 1.00 83.44 188 LEU A N 1
ATOM 1325 C CA . LEU A 1 188 ? -19.643 -4.705 21.939 1.00 83.44 188 LEU A CA 1
ATOM 1326 C C . LEU A 1 188 ? -19.826 -6.202 22.205 1.00 83.44 188 LEU A C 1
ATOM 1328 O O . LEU A 1 188 ? -19.303 -6.734 23.183 1.00 83.44 188 LEU A O 1
ATOM 1332 N N . GLU A 1 189 ? -20.573 -6.879 21.339 1.00 84.12 189 GLU A N 1
ATOM 1333 C CA . GLU A 1 189 ? -20.809 -8.325 21.411 1.00 84.12 189 GLU A CA 1
ATOM 1334 C C . GLU A 1 189 ? -19.641 -9.076 20.776 1.00 84.12 189 GLU A C 1
ATOM 1336 O O . GLU A 1 189 ? -19.506 -9.038 19.559 1.00 84.12 189 GLU A O 1
ATOM 1341 N N . THR A 1 190 ? -18.810 -9.764 21.560 1.00 87.56 190 THR A N 1
ATOM 1342 C CA . THR A 1 190 ? -17.712 -10.589 21.027 1.00 87.56 190 THR A CA 1
ATOM 1343 C C . THR A 1 190 ? -18.018 -12.078 21.148 1.00 87.56 190 THR A C 1
ATOM 1345 O O . THR A 1 190 ? -18.981 -12.494 21.798 1.00 87.56 190 THR A O 1
ATOM 1348 N N . THR A 1 191 ? -17.146 -12.922 20.589 1.00 84.00 191 THR A N 1
ATOM 1349 C CA . THR A 1 191 ? -17.236 -14.384 20.761 1.00 84.00 191 THR A CA 1
ATOM 1350 C C . THR A 1 191 ? -17.135 -14.810 22.239 1.00 84.00 191 THR A C 1
ATOM 1352 O O . THR A 1 191 ? -17.629 -15.873 22.616 1.00 84.00 191 THR A O 1
ATOM 1355 N N . ALA A 1 192 ? -16.537 -13.978 23.101 1.00 82.50 192 ALA A N 1
ATOM 1356 C CA . ALA A 1 192 ? -16.446 -14.209 24.544 1.00 82.50 192 ALA A CA 1
ATOM 1357 C C . ALA A 1 192 ? -17.646 -13.650 25.344 1.00 82.50 192 ALA A C 1
ATOM 1359 O O . ALA A 1 192 ? -17.734 -13.893 26.550 1.00 82.50 192 ALA A O 1
ATOM 1360 N N . GLY A 1 193 ? -18.572 -12.940 24.688 1.00 86.19 193 GLY A N 1
ATOM 1361 C CA . GLY A 1 193 ? -19.736 -12.278 25.281 1.00 86.19 193 GLY A CA 1
ATOM 1362 C C . GLY A 1 193 ? -19.694 -10.754 25.136 1.00 86.19 193 GLY A C 1
ATOM 1363 O O . GLY A 1 193 ? -18.812 -10.196 24.487 1.00 86.19 193 GLY A O 1
ATOM 1364 N N . THR A 1 194 ? -20.653 -10.062 25.750 1.00 84.25 194 THR A N 1
ATOM 1365 C CA . THR A 1 194 ? -20.701 -8.595 25.753 1.00 84.25 194 THR A CA 1
ATOM 1366 C C . THR A 1 194 ? -19.539 -8.013 26.562 1.00 84.25 194 THR A C 1
ATOM 1368 O O . THR A 1 194 ? -19.429 -8.252 27.767 1.00 84.25 194 THR A O 1
ATOM 1371 N N . VAL A 1 195 ? -18.698 -7.203 25.924 1.00 84.75 195 VAL A N 1
ATOM 1372 C CA . VAL A 1 195 ? -17.614 -6.455 26.570 1.00 84.75 195 VAL A CA 1
ATOM 1373 C C . VAL A 1 195 ? -17.984 -4.975 26.585 1.00 84.75 195 VAL A C 1
ATOM 1375 O O . VAL A 1 195 ? -18.183 -4.368 25.534 1.00 84.75 195 VAL A O 1
ATOM 1378 N N . THR A 1 196 ? -18.077 -4.385 27.777 1.00 84.81 196 THR A N 1
ATOM 1379 C CA . THR A 1 196 ? -18.265 -2.937 27.942 1.00 84.81 196 THR A CA 1
ATOM 1380 C C . THR A 1 196 ? -16.910 -2.256 28.070 1.00 84.81 196 THR A C 1
ATOM 1382 O O . THR A 1 196 ? -16.109 -2.604 28.940 1.00 84.81 196 THR A O 1
ATOM 1385 N N . LEU A 1 197 ? -16.658 -1.291 27.193 1.00 83.12 197 LEU A N 1
ATOM 1386 C CA . LEU A 1 197 ? -15.426 -0.519 27.166 1.00 83.12 197 LEU A CA 1
ATOM 1387 C C . LEU A 1 197 ? -15.429 0.553 28.265 1.00 83.12 197 LEU A C 1
ATOM 1389 O O . LEU A 1 197 ? -16.460 1.128 28.603 1.00 83.12 197 LEU A O 1
ATOM 1393 N N . ASN A 1 198 ? -14.255 0.793 28.836 1.00 83.12 198 ASN A N 1
ATOM 1394 C CA . ASN A 1 198 ? -13.982 1.792 29.865 1.00 83.12 198 ASN A CA 1
ATOM 1395 C C . ASN A 1 198 ? -12.665 2.468 29.486 1.00 83.12 198 ASN A C 1
ATOM 1397 O O . ASN A 1 198 ? -11.593 1.987 29.856 1.00 83.12 198 ASN A O 1
ATOM 1401 N N . THR A 1 199 ? -12.758 3.486 28.637 1.00 74.25 199 THR A N 1
ATOM 1402 C CA . THR A 1 199 ? -11.615 4.087 27.936 1.00 74.25 199 THR A CA 1
ATOM 1403 C C . THR A 1 199 ? -11.380 5.535 28.345 1.00 74.25 199 THR A C 1
ATOM 1405 O O . THR A 1 199 ? -10.253 6.029 28.207 1.00 74.25 199 THR A O 1
ATOM 1408 N N . ALA A 1 200 ? -12.392 6.217 28.886 1.00 74.00 200 ALA A N 1
ATOM 1409 C CA . ALA A 1 200 ? -12.293 7.606 29.302 1.00 74.00 200 ALA A CA 1
ATOM 1410 C C . ALA A 1 200 ? -13.002 7.867 30.635 1.00 74.00 200 ALA A C 1
ATOM 1412 O O . ALA A 1 200 ? -13.947 7.191 31.010 1.00 74.00 200 ALA A O 1
ATOM 1413 N N . GLU A 1 201 ? -12.549 8.889 31.358 1.00 71.69 201 GLU A N 1
ATOM 1414 C CA . GLU A 1 201 ? -13.238 9.378 32.552 1.00 71.69 201 GLU A CA 1
ATOM 1415 C C . GLU A 1 201 ? -13.455 10.886 32.430 1.00 71.69 201 GLU A C 1
ATOM 1417 O O . GLU A 1 201 ? -12.645 11.620 31.852 1.00 71.69 201 GLU A O 1
ATOM 1422 N N . THR A 1 202 ? -14.572 11.365 32.976 1.00 62.72 202 THR A N 1
ATOM 1423 C CA . THR A 1 202 ? -14.834 12.801 33.075 1.00 62.72 202 THR A CA 1
ATOM 1424 C C . THR A 1 202 ? -14.037 13.372 34.244 1.00 62.72 202 THR A C 1
ATOM 1426 O O . THR A 1 202 ? -14.453 13.284 35.398 1.00 62.72 202 THR A O 1
ATOM 1429 N N . VAL A 1 203 ? -12.892 13.985 33.950 1.00 62.47 203 VAL A N 1
ATOM 1430 C CA . VAL A 1 203 ? -12.064 14.671 34.941 1.00 62.47 203 VAL A CA 1
ATOM 1431 C C . VAL A 1 203 ? -12.547 16.114 35.061 1.00 62.47 203 VAL A C 1
ATOM 1433 O O . VAL A 1 203 ? -12.528 16.885 34.102 1.00 62.47 203 VAL A O 1
ATOM 1436 N N . VAL A 1 204 ? -12.999 16.507 36.249 1.00 64.19 204 VAL A N 1
ATOM 1437 C CA . VAL A 1 204 ? -13.348 17.906 36.522 1.00 64.19 204 VAL A CA 1
ATOM 1438 C C . VAL A 1 204 ? -12.056 18.665 36.815 1.00 64.19 204 VAL A C 1
ATOM 1440 O O . VAL A 1 204 ? -11.393 18.398 37.815 1.00 64.19 204 VAL A O 1
ATOM 1443 N N . GLY A 1 205 ? -11.679 19.583 35.925 1.00 65.31 205 GLY A N 1
ATOM 1444 C CA . GLY A 1 205 ? -10.512 20.443 36.113 1.00 65.31 205 GLY A CA 1
ATOM 1445 C C . GLY A 1 205 ? -10.690 21.403 37.293 1.00 65.31 205 GLY A C 1
ATOM 1446 O O . GLY A 1 205 ? -11.813 21.673 37.722 1.00 65.31 205 GLY A O 1
ATOM 1447 N N . GLU A 1 206 ? -9.585 21.964 37.795 1.00 61.94 206 GLU A N 1
ATOM 1448 C CA . GLU A 1 206 ? -9.585 22.933 38.911 1.00 61.94 206 GLU A CA 1
ATOM 1449 C C . GLU A 1 206 ? -10.471 24.170 38.642 1.00 61.94 206 GLU A C 1
ATOM 1451 O O . GLU A 1 206 ? -10.963 24.797 39.579 1.00 61.94 206 GLU A O 1
ATOM 1456 N N . ASP A 1 207 ? -10.759 24.455 37.368 1.00 65.44 207 ASP A N 1
ATOM 1457 C CA . ASP A 1 207 ? -11.635 25.536 36.900 1.00 65.44 207 ASP A CA 1
ATOM 1458 C C . ASP A 1 207 ? -13.141 25.183 36.941 1.00 65.44 207 ASP A C 1
ATOM 1460 O O . ASP A 1 207 ? -13.987 25.969 36.509 1.00 65.44 207 ASP A O 1
ATOM 1464 N N . GLY A 1 208 ? -13.504 23.986 37.420 1.00 58.00 208 GLY A N 1
ATOM 1465 C CA . GLY A 1 208 ? -14.884 23.486 37.459 1.00 58.00 208 GLY A CA 1
ATOM 1466 C C . GLY A 1 208 ? -15.437 23.032 36.102 1.00 58.00 208 GLY A C 1
ATOM 1467 O O . GLY A 1 208 ? -16.622 22.713 36.000 1.00 58.00 208 GLY A O 1
ATOM 1468 N N . GLN A 1 209 ? -14.603 22.991 35.059 1.00 54.97 209 GLN A N 1
ATOM 1469 C CA . GLN A 1 209 ? -14.970 22.464 33.745 1.00 54.97 209 GLN A CA 1
ATOM 1470 C C . GLN A 1 209 ? -14.707 20.957 33.678 1.00 54.97 209 GLN A C 1
ATOM 1472 O O . GLN A 1 209 ? -13.614 20.488 33.994 1.00 54.97 209 GLN A O 1
ATOM 1477 N N . ALA A 1 210 ? -15.719 20.201 33.258 1.00 57.78 210 ALA A N 1
ATOM 1478 C CA . ALA A 1 210 ? -15.602 18.778 32.972 1.00 57.78 210 ALA A CA 1
ATOM 1479 C C . ALA A 1 210 ? -14.837 18.579 31.653 1.00 57.78 210 ALA A C 1
ATOM 1481 O O . ALA A 1 210 ? -15.302 19.013 30.599 1.00 57.78 210 ALA A O 1
ATOM 1482 N N . ALA A 1 211 ? -13.674 17.935 31.714 1.00 59.28 211 ALA A N 1
ATOM 1483 C CA . ALA A 1 211 ? -12.895 17.517 30.558 1.00 59.28 211 ALA A CA 1
ATOM 1484 C C . ALA A 1 211 ? -12.840 15.986 30.526 1.00 59.28 211 ALA A C 1
ATOM 1486 O O . ALA A 1 211 ? -12.497 15.350 31.519 1.00 59.28 211 ALA A O 1
ATOM 1487 N N . ILE A 1 212 ? -13.187 15.381 29.392 1.00 62.09 212 ILE A N 1
ATOM 1488 C CA . ILE A 1 212 ? -13.093 13.929 29.229 1.00 62.09 212 ILE A CA 1
ATOM 1489 C C . ILE A 1 212 ? -11.658 13.600 28.816 1.00 62.09 212 ILE A C 1
ATOM 1491 O O . ILE A 1 212 ? -11.176 14.106 27.801 1.00 62.09 212 ILE A O 1
ATOM 1495 N N . ALA A 1 213 ? -10.968 12.793 29.619 1.00 63.44 213 ALA A N 1
ATOM 1496 C CA . ALA A 1 213 ? -9.588 12.395 29.369 1.00 63.44 213 ALA A CA 1
ATOM 1497 C C . ALA A 1 213 ? -9.494 10.869 29.205 1.00 63.44 213 ALA A C 1
ATOM 1499 O O . ALA A 1 213 ? -10.141 10.143 29.964 1.00 63.44 213 ALA A O 1
ATOM 1500 N N . PRO A 1 214 ? -8.681 10.363 28.257 1.00 71.06 214 PRO A N 1
ATOM 1501 C CA . PRO A 1 214 ? -8.384 8.939 28.178 1.00 71.06 214 PRO A CA 1
ATOM 1502 C C . PRO A 1 214 ? -7.671 8.492 29.455 1.00 71.06 214 PRO A C 1
ATOM 1504 O O . PRO A 1 214 ? -6.629 9.045 29.812 1.00 71.06 214 PRO A O 1
ATOM 1507 N N . ILE A 1 215 ? -8.218 7.485 30.128 1.00 68.00 215 ILE A N 1
ATOM 1508 C CA . ILE A 1 215 ? -7.624 6.892 31.341 1.00 68.00 215 ILE A CA 1
ATOM 1509 C C . ILE A 1 215 ? -6.762 5.663 31.026 1.00 68.00 215 ILE A C 1
ATOM 1511 O O . ILE A 1 215 ? -6.042 5.152 31.883 1.00 68.00 215 ILE A O 1
ATOM 1515 N N . VAL A 1 216 ? -6.816 5.207 29.776 1.00 77.62 216 VAL A N 1
ATOM 1516 C CA . VAL A 1 216 ? -6.175 3.991 29.289 1.00 77.62 216 VAL A CA 1
ATOM 1517 C C . VAL A 1 216 ? -4.923 4.317 28.457 1.00 77.62 216 VAL A C 1
ATOM 1519 O O . VAL A 1 216 ? -4.964 5.220 27.616 1.00 77.62 216 VAL A O 1
ATOM 1522 N N . PRO A 1 217 ? -3.801 3.583 28.626 1.00 81.44 217 PRO A N 1
ATOM 1523 C CA . PRO A 1 217 ? -2.656 3.712 27.729 1.00 81.44 217 PRO A CA 1
ATOM 1524 C C . PRO A 1 217 ? -3.014 3.282 26.298 1.00 81.44 217 PRO A C 1
ATOM 1526 O O . PRO A 1 217 ? -3.546 2.196 26.072 1.00 81.44 217 PRO A O 1
ATOM 1529 N N . VAL A 1 218 ? -2.659 4.118 25.319 1.00 84.56 218 VAL A N 1
ATOM 1530 C CA . VAL A 1 218 ? -2.773 3.794 23.890 1.00 84.56 218 VAL A CA 1
ATOM 1531 C C . VAL A 1 218 ? -1.436 3.242 23.400 1.00 84.56 218 VAL A C 1
ATOM 1533 O O . VAL A 1 218 ? -0.423 3.945 23.419 1.00 84.56 218 VAL A O 1
ATOM 1536 N N . ARG A 1 219 ? -1.422 1.982 22.958 1.00 89.81 219 ARG A N 1
ATOM 1537 C CA . ARG A 1 219 ? -0.248 1.319 22.379 1.00 89.81 219 ARG A CA 1
ATOM 1538 C C . ARG A 1 219 ? -0.406 1.249 20.870 1.00 89.81 219 ARG A C 1
ATOM 1540 O O . ARG A 1 219 ? -1.396 0.720 20.386 1.00 89.81 219 ARG A O 1
ATOM 1547 N N . PHE A 1 220 ? 0.589 1.729 20.138 1.00 89.81 220 PHE A N 1
ATOM 1548 C CA . PHE A 1 220 ? 0.638 1.586 18.688 1.00 89.81 220 PHE A CA 1
ATOM 1549 C C . PHE A 1 220 ? 1.458 0.357 18.329 1.00 89.81 220 PHE A C 1
ATOM 1551 O O . PHE A 1 220 ? 2.635 0.282 18.686 1.00 89.81 220 PHE A O 1
ATOM 1558 N N . ASP A 1 221 ? 0.841 -0.575 17.618 1.00 90.56 221 ASP A N 1
ATOM 1559 C CA . ASP A 1 221 ? 1.520 -1.690 16.986 1.00 90.56 221 ASP A CA 1
ATOM 1560 C C . ASP A 1 221 ? 1.648 -1.425 15.490 1.00 90.56 221 ASP A C 1
ATOM 1562 O O . ASP A 1 221 ? 0.703 -1.012 14.810 1.00 90.56 221 ASP A O 1
ATOM 1566 N N . GLN A 1 222 ? 2.864 -1.590 14.990 1.00 90.12 222 GLN A N 1
ATOM 1567 C CA . GLN A 1 222 ? 3.200 -1.218 13.631 1.00 90.12 222 GLN A CA 1
ATOM 1568 C C . GLN A 1 222 ? 4.032 -2.308 12.966 1.00 90.12 222 GLN A C 1
ATOM 1570 O O . GLN A 1 222 ? 4.905 -2.889 13.615 1.00 90.12 222 GLN A O 1
ATOM 1575 N N . PRO A 1 223 ? 3.875 -2.509 11.645 1.00 86.94 223 PRO A N 1
ATOM 1576 C CA . PRO A 1 223 ? 4.698 -3.464 10.924 1.00 86.94 223 PRO A CA 1
ATOM 1577 C C . PRO A 1 223 ? 6.188 -3.162 11.094 1.00 86.94 223 PRO A C 1
ATOM 1579 O O . PRO A 1 223 ? 6.610 -1.999 11.112 1.00 86.94 223 PRO A O 1
ATOM 1582 N N . GLY A 1 224 ? 7.004 -4.215 11.153 1.00 88.94 224 GLY A N 1
ATOM 1583 C CA . GLY A 1 224 ? 8.453 -4.087 11.283 1.00 88.94 224 GLY A CA 1
ATOM 1584 C C . GLY A 1 224 ? 9.084 -3.196 10.202 1.00 88.94 224 GLY A C 1
ATOM 1585 O O . GLY A 1 224 ? 8.568 -3.045 9.091 1.00 88.94 224 GLY A O 1
ATOM 1586 N N . LEU A 1 225 ? 10.257 -2.628 10.508 1.00 90.44 225 LEU A N 1
ATOM 1587 C CA . LEU A 1 225 ? 10.960 -1.678 9.629 1.00 90.44 225 LEU A CA 1
ATOM 1588 C C . LEU A 1 225 ? 11.173 -2.207 8.205 1.00 90.44 225 LEU A C 1
ATOM 1590 O O . LEU A 1 225 ? 11.095 -1.449 7.241 1.00 90.44 225 LEU A O 1
ATOM 1594 N N . PHE A 1 226 ? 11.425 -3.508 8.064 1.00 89.44 226 PHE A N 1
ATOM 1595 C CA . PHE A 1 226 ? 11.614 -4.128 6.758 1.00 89.44 226 PHE A CA 1
ATOM 1596 C C . PHE A 1 226 ? 10.319 -4.160 5.933 1.00 89.44 226 PHE A C 1
ATOM 1598 O O . PHE A 1 226 ? 10.345 -3.823 4.754 1.00 89.44 226 PHE A O 1
ATOM 1605 N N . THR A 1 227 ? 9.175 -4.472 6.547 1.00 87.50 227 THR A N 1
ATOM 1606 C CA . THR A 1 227 ? 7.862 -4.426 5.881 1.00 87.50 227 THR A CA 1
ATOM 1607 C C . THR A 1 227 ? 7.533 -3.006 5.425 1.00 87.50 227 THR A C 1
ATOM 1609 O O . THR A 1 227 ? 7.123 -2.792 4.286 1.00 87.50 227 THR A O 1
ATOM 1612 N N . ARG A 1 228 ? 7.826 -2.007 6.266 1.00 88.75 228 ARG A N 1
ATOM 1613 C CA . ARG A 1 228 ? 7.687 -0.584 5.914 1.00 88.75 228 ARG A CA 1
ATOM 1614 C C . ARG A 1 228 ? 8.583 -0.181 4.751 1.00 88.75 228 ARG A C 1
ATOM 1616 O O . ARG A 1 228 ? 8.149 0.551 3.871 1.00 88.75 228 ARG A O 1
ATOM 1623 N N . PHE A 1 229 ? 9.817 -0.680 4.719 1.00 91.44 229 PHE A N 1
ATOM 1624 C CA . PHE A 1 229 ? 10.725 -0.449 3.600 1.00 91.44 229 PHE A CA 1
ATOM 1625 C C . PHE A 1 229 ? 10.179 -1.040 2.288 1.00 91.44 229 PHE A C 1
ATOM 1627 O O . PHE A 1 229 ? 10.202 -0.378 1.253 1.00 91.44 229 PHE A O 1
ATOM 1634 N N . LEU A 1 230 ? 9.637 -2.259 2.325 1.00 90.94 230 LEU A N 1
ATOM 1635 C CA . LEU A 1 230 ? 9.032 -2.904 1.155 1.00 90.94 230 LEU A CA 1
ATOM 1636 C C . LEU A 1 230 ? 7.757 -2.189 0.672 1.00 90.94 230 LEU A C 1
ATOM 1638 O O . LEU A 1 230 ? 7.489 -2.142 -0.533 1.00 90.94 230 LEU A O 1
ATOM 1642 N N . ARG A 1 231 ? 7.014 -1.547 1.585 1.00 88.25 231 ARG A N 1
ATOM 1643 C CA . ARG A 1 231 ? 5.827 -0.738 1.264 1.00 88.25 231 ARG A CA 1
ATOM 1644 C C . ARG A 1 231 ? 6.131 0.385 0.268 1.00 88.25 231 ARG A C 1
ATOM 1646 O O . ARG A 1 231 ? 5.272 0.691 -0.555 1.00 88.25 231 ARG A O 1
ATOM 1653 N N . LEU A 1 232 ? 7.358 0.927 0.247 1.00 91.12 232 LEU A N 1
ATOM 1654 C CA . LEU A 1 232 ? 7.756 1.947 -0.737 1.00 91.12 232 LEU A CA 1
ATOM 1655 C C . LEU A 1 232 ? 7.523 1.479 -2.177 1.00 91.12 232 LEU A C 1
ATOM 1657 O O . LEU A 1 232 ? 7.137 2.285 -3.015 1.00 91.12 232 LEU A O 1
ATOM 1661 N N . GLY A 1 233 ? 7.755 0.197 -2.468 1.00 90.06 233 GLY A N 1
ATOM 1662 C CA . GLY A 1 233 ? 7.565 -0.391 -3.794 1.00 90.06 233 GLY A CA 1
ATOM 1663 C C . GLY A 1 233 ? 6.165 -0.950 -4.040 1.00 90.06 233 GLY A C 1
ATOM 1664 O O . GLY A 1 233 ? 5.945 -1.545 -5.084 1.00 90.06 233 GLY A O 1
ATOM 1665 N N . SER A 1 234 ? 5.226 -0.806 -3.102 1.00 88.12 234 SER A N 1
ATOM 1666 C CA . SER A 1 234 ? 3.942 -1.521 -3.139 1.00 88.12 234 SER A CA 1
ATOM 1667 C C . SER A 1 234 ? 2.806 -0.736 -3.792 1.00 88.12 234 SER A C 1
ATOM 1669 O O . SER A 1 234 ? 1.683 -1.219 -3.803 1.00 88.12 234 SER A O 1
ATOM 1671 N N . THR A 1 235 ? 3.060 0.443 -4.368 1.00 91.38 235 THR A N 1
ATOM 1672 C CA . THR A 1 235 ? 2.065 1.187 -5.161 1.00 91.38 235 THR A CA 1
ATOM 1673 C C . THR A 1 235 ? 2.368 1.104 -6.663 1.00 91.38 235 THR A C 1
ATOM 1675 O O . THR A 1 235 ? 3.539 1.036 -7.047 1.00 91.38 235 THR A O 1
ATOM 1678 N N . PRO A 1 236 ? 1.348 1.137 -7.545 1.00 92.69 236 PRO A N 1
ATOM 1679 C CA . PRO A 1 236 ? 1.544 1.027 -8.995 1.00 92.69 236 PRO A CA 1
ATOM 1680 C C . PRO A 1 236 ? 2.510 2.079 -9.557 1.00 92.69 236 PRO A C 1
ATOM 1682 O O . PRO A 1 236 ? 3.410 1.760 -10.338 1.00 92.69 236 PRO A O 1
ATOM 1685 N N . GLU A 1 23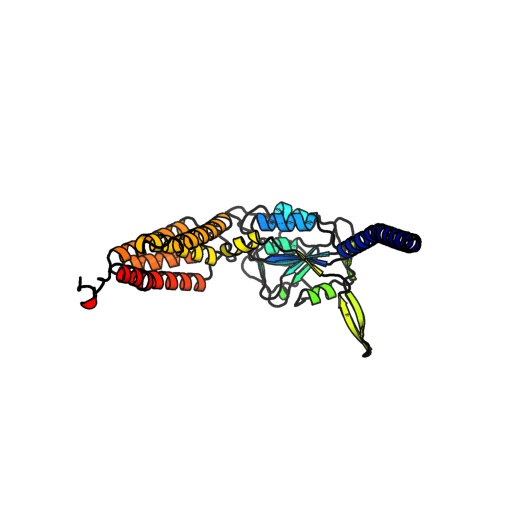7 ? 2.363 3.335 -9.126 1.00 94.38 237 GLU A N 1
ATOM 1686 C CA . GLU A 1 237 ? 3.249 4.433 -9.508 1.00 94.38 237 GLU A CA 1
ATOM 1687 C C . GLU A 1 237 ? 4.692 4.231 -9.026 1.00 94.38 237 GLU A C 1
ATOM 1689 O O . GLU A 1 237 ? 5.629 4.526 -9.772 1.00 94.38 237 GLU A O 1
ATOM 1694 N N . ALA A 1 238 ? 4.888 3.694 -7.818 1.00 95.25 238 ALA A N 1
ATOM 1695 C CA . ALA A 1 238 ? 6.217 3.425 -7.291 1.00 95.25 238 ALA A CA 1
ATOM 1696 C C . ALA A 1 238 ? 6.891 2.271 -8.034 1.00 95.25 238 ALA A C 1
ATOM 1698 O O . ALA A 1 238 ? 8.065 2.387 -8.375 1.00 95.25 238 ALA A O 1
ATOM 1699 N N . VAL A 1 239 ? 6.161 1.199 -8.366 1.00 95.88 239 VAL A N 1
ATOM 1700 C CA . VAL A 1 239 ? 6.696 0.115 -9.205 1.00 95.88 239 VAL A CA 1
ATOM 1701 C C . VAL A 1 239 ? 7.155 0.652 -10.549 1.00 95.88 239 VAL A C 1
ATOM 1703 O O . VAL A 1 239 ? 8.278 0.371 -10.962 1.00 95.88 239 VAL A O 1
ATOM 1706 N N . PHE A 1 240 ? 6.322 1.450 -11.221 1.00 97.44 240 PHE A N 1
ATOM 1707 C CA . PHE A 1 240 ? 6.690 2.053 -12.499 1.00 97.44 240 PHE A CA 1
ATOM 1708 C C . PHE A 1 240 ? 7.946 2.928 -12.376 1.00 97.44 240 PHE A C 1
ATOM 1710 O O . PHE A 1 240 ? 8.868 2.805 -13.189 1.00 97.44 240 PHE A O 1
ATOM 1717 N N . LEU A 1 241 ? 8.017 3.769 -11.340 1.00 97.69 241 LEU A N 1
ATOM 1718 C CA . LEU A 1 241 ? 9.178 4.608 -11.055 1.00 97.69 241 LEU A CA 1
ATOM 1719 C C . LEU A 1 241 ? 10.430 3.769 -10.808 1.00 97.69 241 LEU A C 1
ATOM 1721 O O . LEU A 1 241 ? 11.434 3.976 -11.481 1.00 97.69 241 LEU A O 1
ATOM 1725 N N . PHE A 1 242 ? 10.393 2.820 -9.876 1.00 98.12 242 PHE A N 1
ATOM 1726 C CA . PHE A 1 242 ? 11.559 2.024 -9.507 1.00 98.12 242 PHE A CA 1
ATOM 1727 C C . PHE A 1 242 ? 12.013 1.092 -10.634 1.00 98.12 242 PHE A C 1
ATOM 1729 O O . PHE A 1 242 ? 13.217 0.917 -10.824 1.00 98.12 242 PHE A O 1
ATOM 1736 N N . LEU A 1 243 ? 11.079 0.549 -11.423 1.00 97.81 243 LEU A N 1
ATOM 1737 C CA . LEU A 1 243 ? 11.384 -0.267 -12.597 1.00 97.81 243 LEU A CA 1
ATOM 1738 C C . LEU A 1 243 ? 12.113 0.565 -13.656 1.00 97.81 243 LEU A C 1
ATOM 1740 O O . LEU A 1 243 ? 13.192 0.188 -14.110 1.00 97.81 243 LEU A O 1
ATOM 1744 N N . THR A 1 244 ? 11.546 1.712 -14.039 1.00 97.88 244 THR A N 1
ATOM 1745 C CA . THR A 1 244 ? 12.136 2.581 -15.070 1.00 97.88 244 THR A CA 1
ATOM 1746 C C . THR A 1 244 ? 13.449 3.204 -14.612 1.00 97.88 244 THR A C 1
ATOM 1748 O O . THR A 1 244 ? 14.430 3.162 -15.353 1.00 97.88 244 THR A O 1
ATOM 1751 N N . LEU A 1 245 ? 13.501 3.719 -13.381 1.00 97.44 245 LEU A N 1
ATOM 1752 C CA . LEU A 1 245 ? 14.708 4.277 -12.782 1.00 97.44 245 LEU A CA 1
ATOM 1753 C C . LEU A 1 245 ? 15.800 3.214 -12.673 1.00 97.44 245 LEU A C 1
ATOM 1755 O O . LEU A 1 245 ? 16.911 3.440 -13.139 1.00 97.44 245 LEU A O 1
ATOM 1759 N N . GLY A 1 246 ? 15.485 2.045 -12.11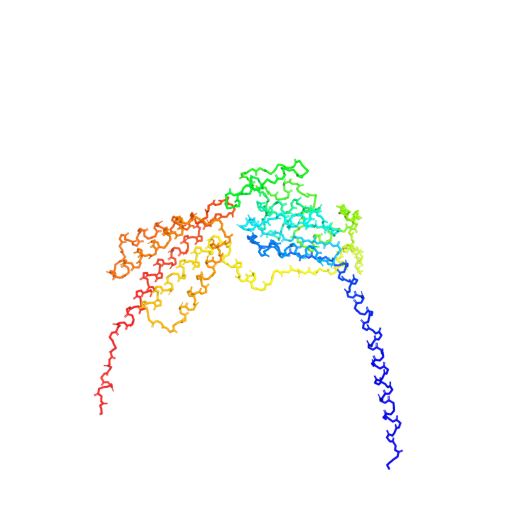6 1.00 97.31 246 GLY A N 1
ATOM 1760 C CA . GLY A 1 246 ? 16.432 0.948 -11.961 1.00 97.31 246 GLY A CA 1
ATOM 1761 C C . GLY A 1 246 ? 17.045 0.527 -13.294 1.00 97.31 246 GLY A C 1
ATOM 1762 O O . GLY A 1 246 ? 18.266 0.501 -13.427 1.00 97.31 246 GLY A O 1
ATOM 1763 N N . LEU A 1 247 ? 16.218 0.292 -14.317 1.00 96.81 247 LEU A N 1
ATOM 1764 C CA . LEU A 1 247 ? 16.692 -0.083 -15.653 1.00 96.81 247 LEU A CA 1
ATOM 1765 C C . LEU A 1 247 ? 17.532 1.022 -16.322 1.00 96.81 247 LEU A C 1
ATOM 1767 O O . LEU A 1 247 ? 18.527 0.727 -16.987 1.00 96.81 247 LEU A O 1
ATOM 1771 N N . VAL A 1 248 ? 17.178 2.296 -16.130 1.00 95.31 248 VAL A N 1
ATOM 1772 C CA . VAL A 1 248 ? 17.969 3.426 -16.641 1.00 95.31 248 VAL A CA 1
ATOM 1773 C C . VAL A 1 248 ? 19.298 3.571 -15.920 1.00 95.31 248 VAL A C 1
ATOM 1775 O O . VAL A 1 248 ? 20.300 3.854 -16.570 1.00 95.31 248 VAL A O 1
ATOM 1778 N N . LEU A 1 249 ? 19.341 3.360 -14.605 1.00 94.81 249 LEU A N 1
ATOM 1779 C CA . LEU A 1 249 ? 20.581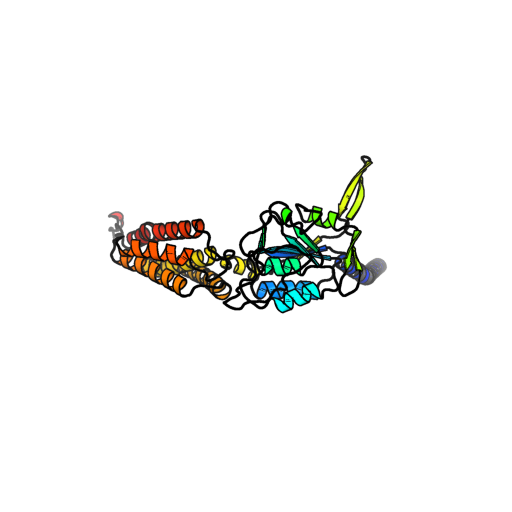 3.411 -13.836 1.00 94.81 249 LEU A CA 1
ATOM 1780 C C . LEU A 1 249 ? 21.509 2.241 -14.176 1.00 94.81 249 LEU A C 1
ATOM 1782 O O . LEU A 1 249 ? 22.721 2.440 -14.237 1.00 94.81 249 LEU A O 1
ATOM 1786 N N . VAL A 1 250 ? 20.960 1.059 -14.488 1.00 94.12 250 VAL A N 1
ATOM 1787 C CA . VAL A 1 250 ? 21.741 -0.037 -15.084 1.00 94.12 250 VAL A CA 1
ATOM 1788 C C . VAL A 1 250 ? 22.383 0.435 -16.387 1.00 94.12 250 VAL A C 1
ATOM 1790 O O . VAL A 1 250 ? 23.598 0.334 -16.543 1.00 94.12 250 VAL A O 1
ATOM 1793 N N . ALA A 1 251 ? 21.597 0.998 -17.311 1.00 91.00 251 ALA A N 1
ATOM 1794 C CA . ALA A 1 251 ? 22.131 1.503 -18.573 1.00 91.00 251 ALA A CA 1
ATOM 1795 C C . ALA A 1 251 ? 23.185 2.600 -18.352 1.00 91.00 251 ALA A C 1
ATOM 1797 O O . ALA A 1 251 ? 24.251 2.563 -18.963 1.00 91.00 251 ALA A O 1
ATOM 1798 N N . PHE A 1 252 ? 22.918 3.544 -17.447 1.00 90.94 252 PHE A N 1
ATOM 1799 C CA . PHE A 1 252 ? 23.855 4.597 -17.077 1.00 90.94 252 PHE A CA 1
ATOM 1800 C C . PHE A 1 252 ? 25.182 4.023 -16.590 1.00 90.94 252 PHE A C 1
ATOM 1802 O O . PHE A 1 252 ? 26.218 4.467 -17.070 1.00 90.94 252 PHE A O 1
ATOM 1809 N N . GLU A 1 253 ? 25.178 3.027 -15.702 1.00 91.56 253 GLU A N 1
ATOM 1810 C CA . GLU A 1 253 ? 26.416 2.414 -15.216 1.00 91.56 253 GLU A CA 1
ATOM 1811 C C . GLU A 1 253 ? 27.231 1.797 -16.364 1.00 91.56 253 GLU A C 1
ATOM 1813 O O . GLU A 1 253 ? 28.446 1.998 -16.428 1.00 91.56 253 GLU A O 1
ATOM 1818 N N . PHE A 1 254 ? 26.567 1.128 -17.316 1.00 87.88 254 PHE A N 1
ATOM 1819 C CA . PHE A 1 254 ? 27.220 0.561 -18.500 1.00 87.88 254 PHE A CA 1
ATOM 1820 C C . PHE A 1 254 ? 27.845 1.628 -19.415 1.00 87.88 254 PHE A C 1
ATOM 1822 O O . PHE A 1 254 ? 28.958 1.430 -19.898 1.00 87.88 254 PHE A O 1
ATOM 1829 N N . TYR A 1 255 ? 27.172 2.760 -19.654 1.00 85.50 255 TYR A N 1
ATOM 1830 C CA . TYR A 1 255 ? 27.703 3.830 -20.518 1.00 85.50 255 TYR A CA 1
ATOM 1831 C C . TYR A 1 255 ? 28.709 4.745 -19.815 1.00 85.50 255 TYR A C 1
ATOM 1833 O O . TYR A 1 255 ? 29.646 5.237 -20.444 1.00 85.50 255 TYR A O 1
ATOM 1841 N N . ALA A 1 256 ? 28.506 5.014 -18.526 1.00 81.31 256 ALA A N 1
ATOM 1842 C CA . ALA A 1 256 ? 29.334 5.919 -17.742 1.00 81.31 256 ALA A CA 1
ATOM 1843 C C . ALA A 1 256 ? 30.556 5.226 -17.124 1.00 81.31 256 ALA A C 1
ATOM 1845 O O . ALA A 1 256 ? 31.425 5.936 -16.613 1.00 81.31 256 ALA A O 1
ATOM 1846 N N . ALA A 1 257 ? 30.627 3.885 -17.158 1.00 72.06 257 ALA A N 1
ATOM 1847 C CA . ALA A 1 257 ? 31.671 3.062 -16.537 1.00 72.06 257 ALA A CA 1
ATOM 1848 C C . ALA A 1 257 ? 31.975 3.524 -15.097 1.00 72.06 257 ALA A C 1
ATOM 1850 O O . ALA A 1 257 ? 33.101 3.924 -14.779 1.00 72.06 257 ALA A O 1
ATOM 1851 N N . GLY A 1 258 ? 30.919 3.602 -14.283 1.00 69.75 258 GLY A N 1
ATOM 1852 C CA . GLY A 1 258 ? 30.910 4.218 -12.957 1.00 69.75 258 GLY A CA 1
ATOM 1853 C C . GLY A 1 258 ? 31.718 3.473 -11.888 1.00 69.75 258 GLY A C 1
ATOM 1854 O O . GLY A 1 258 ? 32.342 2.444 -12.127 1.00 69.75 258 GLY A O 1
ATOM 1855 N N . VAL A 1 259 ? 31.719 4.036 -10.675 1.00 74.50 259 VAL A N 1
ATOM 1856 C CA . VAL A 1 259 ? 32.389 3.479 -9.479 1.00 74.50 259 VAL A CA 1
ATOM 1857 C C . VAL A 1 259 ? 31.519 2.391 -8.809 1.00 74.50 259 VAL A C 1
ATOM 1859 O O . VAL A 1 259 ? 31.800 1.962 -7.696 1.00 74.50 259 VAL A O 1
ATOM 1862 N N . GLY A 1 260 ? 30.421 1.953 -9.439 1.00 82.19 260 GLY A N 1
ATOM 1863 C CA . GLY A 1 260 ? 29.488 0.965 -8.887 1.00 82.19 260 GLY A CA 1
ATOM 1864 C C . GLY A 1 260 ? 28.396 1.529 -7.970 1.00 82.19 260 GLY A C 1
ATOM 1865 O O . GLY A 1 260 ? 27.449 0.814 -7.651 1.00 82.19 260 GLY A O 1
ATOM 1866 N N . ILE A 1 261 ? 28.454 2.808 -7.576 1.00 88.44 261 ILE A N 1
ATOM 1867 C CA . ILE A 1 261 ? 27.403 3.433 -6.745 1.00 88.44 261 ILE A CA 1
ATOM 1868 C C . ILE A 1 261 ? 26.059 3.415 -7.482 1.00 88.44 261 ILE A C 1
ATOM 1870 O O . ILE A 1 261 ? 25.040 3.042 -6.902 1.00 88.44 261 ILE A O 1
ATOM 1874 N N . THR A 1 262 ? 26.049 3.746 -8.777 1.00 91.12 262 THR A N 1
ATOM 1875 C CA . THR A 1 262 ? 24.822 3.691 -9.579 1.00 91.12 262 THR A CA 1
ATOM 1876 C C . THR A 1 262 ? 24.284 2.270 -9.681 1.00 91.12 262 THR A C 1
ATOM 1878 O O . THR A 1 262 ? 23.074 2.082 -9.622 1.00 91.12 262 THR A O 1
ATOM 1881 N N . ALA A 1 263 ? 25.169 1.270 -9.782 1.00 92.19 263 ALA A N 1
ATOM 1882 C CA . ALA A 1 263 ? 24.775 -0.135 -9.800 1.00 92.19 263 ALA A CA 1
ATOM 1883 C C . ALA A 1 263 ? 24.065 -0.536 -8.501 1.00 92.19 263 ALA A C 1
ATOM 1885 O O . ALA A 1 263 ? 23.035 -1.200 -8.553 1.00 92.19 263 ALA A O 1
ATOM 1886 N N . ALA A 1 264 ? 24.563 -0.091 -7.343 1.00 95.00 264 ALA A N 1
ATOM 1887 C CA . ALA A 1 264 ? 23.918 -0.359 -6.059 1.00 95.00 264 ALA A CA 1
ATOM 1888 C C . ALA A 1 264 ? 22.509 0.256 -5.986 1.00 95.00 264 ALA A C 1
ATOM 1890 O O . ALA A 1 264 ? 21.557 -0.425 -5.605 1.00 95.00 264 ALA A O 1
ATOM 1891 N N . VAL A 1 265 ? 22.352 1.514 -6.417 1.00 95.75 265 VAL A N 1
ATOM 1892 C CA . VAL A 1 265 ? 21.037 2.182 -6.475 1.00 95.75 265 VAL A CA 1
ATOM 1893 C C . VAL A 1 265 ? 20.110 1.497 -7.483 1.00 95.75 265 VAL A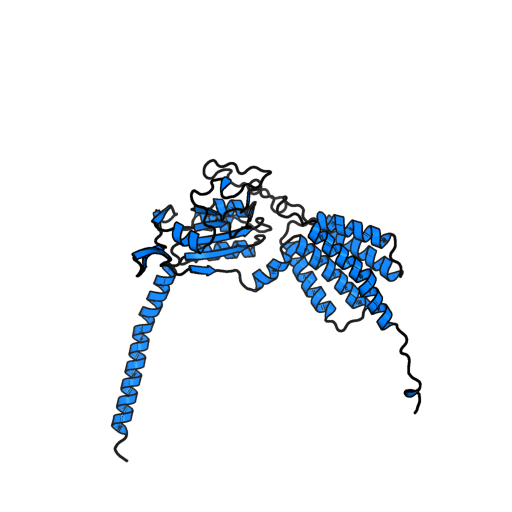 C 1
ATOM 1895 O O . VAL A 1 265 ? 18.917 1.344 -7.219 1.00 95.75 265 VAL A O 1
ATOM 1898 N N . ALA A 1 266 ? 20.647 1.038 -8.615 1.00 96.06 266 ALA A N 1
ATOM 1899 C CA . ALA A 1 266 ? 19.899 0.296 -9.618 1.00 96.06 266 ALA A CA 1
ATOM 1900 C C . ALA A 1 266 ? 19.392 -1.044 -9.071 1.00 96.06 266 ALA A C 1
ATOM 1902 O O . ALA A 1 266 ? 18.212 -1.343 -9.217 1.00 96.06 266 ALA A O 1
ATOM 1903 N N . ILE A 1 267 ? 20.247 -1.814 -8.389 1.00 97.06 267 ILE A N 1
ATOM 1904 C CA . ILE A 1 267 ? 19.875 -3.082 -7.746 1.00 97.06 267 ILE A CA 1
ATOM 1905 C C . ILE A 1 267 ? 18.783 -2.847 -6.704 1.00 97.06 267 ILE A C 1
ATOM 1907 O O . ILE A 1 267 ? 17.781 -3.555 -6.714 1.00 97.06 267 ILE A O 1
ATOM 1911 N N . LEU A 1 268 ? 18.939 -1.837 -5.844 1.00 97.25 268 LEU A N 1
ATOM 1912 C CA . LEU A 1 268 ? 17.942 -1.513 -4.823 1.00 97.25 268 LEU A CA 1
ATOM 1913 C C . LEU A 1 268 ? 16.596 -1.112 -5.442 1.00 97.25 268 LEU A C 1
ATOM 1915 O O . LEU A 1 268 ? 15.547 -1.579 -5.004 1.00 97.25 268 LEU A O 1
ATOM 1919 N N . SER A 1 269 ? 16.631 -0.286 -6.490 1.00 97.56 269 SER A N 1
ATOM 1920 C CA . SER A 1 269 ? 15.428 0.134 -7.216 1.00 97.56 269 SER A CA 1
ATOM 1921 C C . SER A 1 269 ? 14.755 -1.061 -7.894 1.00 97.56 269 SER A C 1
ATOM 1923 O O . SER A 1 269 ? 13.557 -1.262 -7.743 1.00 97.56 269 SER A O 1
ATOM 1925 N N . LEU A 1 270 ? 15.515 -1.917 -8.580 1.00 97.62 270 LEU A N 1
ATOM 1926 C CA . LEU A 1 270 ? 14.976 -3.117 -9.223 1.00 97.62 270 LEU A CA 1
ATOM 1927 C C . LEU A 1 270 ? 14.461 -4.145 -8.211 1.00 97.62 270 LEU A C 1
ATOM 1929 O O . LEU A 1 270 ? 13.488 -4.834 -8.501 1.00 97.62 270 LEU A O 1
ATOM 1933 N N . PHE A 1 271 ? 15.062 -4.226 -7.023 1.00 97.75 271 PHE A N 1
ATOM 1934 C CA . PHE A 1 271 ? 14.563 -5.051 -5.927 1.00 97.75 271 PHE A CA 1
ATOM 1935 C C . PHE A 1 271 ? 13.190 -4.564 -5.443 1.00 97.75 271 PHE A C 1
ATOM 1937 O O . PHE A 1 271 ? 12.257 -5.360 -5.367 1.00 97.75 271 PHE A O 1
ATOM 1944 N N . LEU A 1 272 ? 13.035 -3.258 -5.194 1.00 97.31 272 LEU A N 1
ATOM 1945 C CA . LEU A 1 272 ? 11.747 -2.660 -4.816 1.00 97.31 272 LEU A CA 1
ATOM 1946 C C . LEU A 1 272 ? 10.695 -2.796 -5.925 1.00 97.31 272 LEU A C 1
ATOM 1948 O O . LEU A 1 272 ? 9.544 -3.123 -5.646 1.00 97.31 272 LEU A O 1
ATOM 1952 N N . ALA A 1 273 ? 11.085 -2.602 -7.187 1.00 97.31 273 ALA A N 1
ATOM 1953 C CA . ALA A 1 273 ? 10.201 -2.824 -8.327 1.00 97.31 273 ALA A CA 1
ATOM 1954 C C . ALA A 1 273 ? 9.760 -4.291 -8.422 1.00 97.31 273 ALA A C 1
ATOM 1956 O O . ALA A 1 273 ? 8.581 -4.569 -8.613 1.00 97.31 273 ALA A O 1
ATOM 1957 N N . GLY A 1 274 ? 10.694 -5.231 -8.251 1.00 96.06 274 GLY A N 1
ATOM 1958 C CA . GLY A 1 274 ? 10.417 -6.665 -8.246 1.00 96.06 274 GLY A CA 1
ATOM 1959 C C . GLY A 1 274 ? 9.471 -7.070 -7.119 1.00 96.06 274 GLY A C 1
ATOM 1960 O O . GLY A 1 274 ? 8.583 -7.889 -7.347 1.00 96.06 274 GLY A O 1
ATOM 1961 N N . TYR A 1 275 ? 9.609 -6.453 -5.940 1.00 94.69 275 TYR A N 1
ATOM 1962 C CA . TYR A 1 275 ? 8.671 -6.635 -4.837 1.00 94.69 275 TYR A CA 1
ATOM 1963 C C . TYR A 1 275 ? 7.249 -6.253 -5.238 1.00 94.69 275 TYR A C 1
ATOM 1965 O O . TYR A 1 275 ? 6.348 -7.084 -5.162 1.00 94.69 275 TYR A O 1
ATOM 1973 N N . GLY A 1 276 ? 7.055 -5.031 -5.735 1.00 92.81 276 GLY A N 1
ATOM 1974 C CA . GLY A 1 276 ? 5.728 -4.584 -6.140 1.00 92.81 276 GLY A CA 1
ATOM 1975 C C . GLY A 1 276 ? 5.166 -5.348 -7.337 1.00 92.81 276 GLY A C 1
ATOM 1976 O O . GLY A 1 276 ? 3.964 -5.566 -7.401 1.00 92.81 276 GLY A O 1
ATOM 1977 N N . VAL A 1 277 ? 6.005 -5.834 -8.260 1.00 92.25 277 VAL A N 1
ATOM 1978 C CA . VAL A 1 277 ? 5.553 -6.742 -9.333 1.00 92.25 277 VAL A CA 1
ATOM 1979 C C . VAL A 1 277 ? 5.058 -8.080 -8.781 1.00 92.25 277 VAL A C 1
ATOM 1981 O O . VAL A 1 277 ? 4.148 -8.675 -9.354 1.00 92.25 277 VAL A O 1
ATOM 1984 N N . ALA A 1 278 ? 5.644 -8.561 -7.683 1.00 90.56 278 ALA A N 1
ATOM 1985 C CA . ALA A 1 278 ? 5.242 -9.812 -7.052 1.00 90.56 278 ALA A CA 1
ATOM 1986 C C . ALA A 1 278 ? 3.959 -9.679 -6.217 1.00 90.56 278 ALA A C 1
ATOM 1988 O O . ALA A 1 278 ? 3.202 -10.647 -6.135 1.00 90.56 278 ALA A O 1
ATOM 1989 N N . THR A 1 279 ? 3.720 -8.516 -5.604 1.00 88.69 279 THR A N 1
ATOM 1990 C CA . THR A 1 279 ? 2.581 -8.293 -4.700 1.00 88.69 279 THR A CA 1
ATOM 1991 C C . THR A 1 279 ? 1.384 -7.628 -5.364 1.00 88.69 279 THR A C 1
ATOM 1993 O O . THR A 1 279 ? 0.271 -7.792 -4.878 1.00 88.69 279 THR A O 1
ATOM 1996 N N . LEU A 1 280 ? 1.569 -6.893 -6.463 1.00 88.50 280 LEU A N 1
ATOM 1997 C CA . LEU A 1 280 ? 0.473 -6.242 -7.175 1.00 88.50 280 LEU A CA 1
ATOM 1998 C C . LEU A 1 280 ? -0.036 -7.092 -8.351 1.00 88.50 280 LEU A C 1
ATOM 2000 O O . LEU A 1 280 ? 0.732 -7.812 -8.996 1.00 88.50 280 LEU A O 1
ATOM 2004 N N . PRO A 1 281 ? -1.322 -6.955 -8.708 1.00 85.12 281 PRO A N 1
ATOM 2005 C CA . PRO A 1 281 ? -1.916 -7.576 -9.893 1.00 85.12 281 PRO A CA 1
ATOM 2006 C C . PRO A 1 281 ? -1.414 -6.905 -11.186 1.00 85.12 281 PRO A C 1
ATOM 2008 O O . PRO A 1 281 ? -2.091 -6.071 -11.788 1.00 85.12 281 PRO A O 1
ATOM 2011 N N . MET A 1 282 ? -0.189 -7.229 -11.599 1.00 88.12 282 MET A N 1
ATOM 2012 C CA . MET A 1 282 ? 0.489 -6.590 -12.730 1.00 88.12 282 MET A CA 1
ATOM 2013 C C . MET A 1 282 ? 0.098 -7.155 -14.098 1.00 88.12 282 MET A C 1
ATOM 2015 O O . MET A 1 282 ? 0.035 -8.371 -14.285 1.00 88.12 282 MET A O 1
ATOM 2019 N N . ARG A 1 283 ? -0.022 -6.261 -15.092 1.00 91.12 283 ARG A N 1
ATOM 2020 C CA . ARG A 1 283 ? -0.169 -6.627 -16.512 1.00 91.12 283 ARG A CA 1
ATOM 2021 C C . ARG A 1 283 ? 1.206 -6.866 -17.106 1.00 91.12 283 ARG A C 1
ATOM 2023 O O . ARG A 1 283 ? 1.941 -5.923 -17.411 1.00 91.12 283 ARG A O 1
ATOM 2030 N N . TRP A 1 284 ? 1.558 -8.125 -17.343 1.00 92.69 284 TRP A N 1
ATOM 2031 C CA . TRP A 1 284 ? 2.860 -8.476 -17.927 1.00 92.69 284 TRP A CA 1
ATOM 2032 C C . TRP A 1 284 ? 3.093 -7.841 -19.303 1.00 92.69 284 TRP A C 1
ATOM 2034 O O . TRP A 1 284 ? 4.227 -7.497 -19.638 1.00 92.69 284 TRP A O 1
ATOM 2044 N N . THR A 1 285 ? 2.027 -7.608 -20.077 1.00 94.81 285 THR A N 1
ATOM 2045 C CA . THR A 1 285 ? 2.104 -6.867 -21.344 1.00 94.81 285 THR A CA 1
ATOM 2046 C C . THR A 1 285 ? 2.626 -5.453 -21.131 1.00 94.81 285 THR A C 1
ATOM 2048 O O . THR A 1 285 ? 3.482 -4.995 -21.879 1.00 94.81 285 THR A O 1
ATOM 2051 N N . SER A 1 286 ? 2.161 -4.768 -20.091 1.00 95.19 286 SER A N 1
ATOM 2052 C CA . SER A 1 286 ? 2.562 -3.396 -19.790 1.00 95.19 286 SER A CA 1
ATOM 2053 C C . SER A 1 286 ? 3.991 -3.326 -19.277 1.00 95.19 286 SER A C 1
ATOM 2055 O O . SER A 1 286 ? 4.753 -2.480 -19.736 1.00 95.19 286 SER A O 1
ATOM 2057 N N . VAL A 1 287 ? 4.397 -4.269 -18.421 1.00 95.62 287 VAL A N 1
ATOM 2058 C CA . VAL A 1 287 ? 5.797 -4.407 -17.987 1.00 95.62 287 VAL A CA 1
ATOM 2059 C C . VAL A 1 287 ? 6.723 -4.600 -19.195 1.00 95.62 287 VAL A C 1
ATOM 2061 O O . VAL A 1 287 ? 7.747 -3.925 -19.305 1.00 95.62 287 VAL A O 1
ATOM 2064 N N . ALA A 1 288 ? 6.344 -5.454 -20.151 1.00 96.94 288 ALA A N 1
ATOM 2065 C CA . ALA A 1 288 ? 7.106 -5.640 -21.384 1.00 96.94 288 ALA A CA 1
ATOM 2066 C C . ALA A 1 288 ? 7.175 -4.355 -22.229 1.00 96.94 288 ALA A C 1
ATOM 2068 O O . ALA A 1 288 ? 8.251 -4.008 -22.717 1.00 96.94 288 ALA A O 1
ATOM 2069 N N . LEU A 1 289 ? 6.069 -3.612 -22.364 1.00 97.44 289 LEU A N 1
ATOM 2070 C CA . LEU A 1 289 ? 6.052 -2.327 -23.077 1.00 97.44 289 LEU A CA 1
ATOM 2071 C C . LEU A 1 289 ? 6.967 -1.293 -22.415 1.00 97.44 289 LEU A C 1
ATOM 2073 O O . LEU A 1 289 ? 7.635 -0.547 -23.128 1.00 97.44 289 LEU A O 1
ATOM 2077 N N . VAL A 1 290 ? 7.062 -1.281 -21.081 1.00 97.62 290 VAL A N 1
ATOM 2078 C CA . VAL A 1 290 ? 7.998 -0.410 -20.355 1.00 97.62 290 VAL A CA 1
ATOM 2079 C C . VAL A 1 290 ? 9.447 -0.741 -20.713 1.00 97.62 290 VAL A C 1
ATOM 2081 O O . VAL A 1 290 ? 10.215 0.156 -21.066 1.00 97.62 290 VAL A O 1
ATOM 2084 N N . VAL A 1 291 ? 9.817 -2.024 -20.694 1.00 97.81 291 VAL A N 1
ATOM 2085 C CA . VAL A 1 291 ? 11.170 -2.472 -21.067 1.00 97.81 291 VAL A CA 1
ATOM 2086 C C . VAL A 1 291 ? 11.478 -2.124 -22.526 1.00 97.81 291 VAL A C 1
ATOM 2088 O O . VAL A 1 291 ? 12.525 -1.546 -22.813 1.00 97.81 291 VAL A O 1
ATOM 2091 N N . VAL A 1 292 ? 10.561 -2.418 -23.452 1.00 98.19 292 VAL A N 1
ATOM 2092 C CA . VAL A 1 292 ? 10.727 -2.110 -24.883 1.00 98.19 292 VAL A CA 1
ATOM 2093 C C . VAL A 1 292 ? 10.827 -0.602 -25.119 1.00 98.19 292 VAL A C 1
ATOM 2095 O O . VAL A 1 292 ? 11.683 -0.159 -25.886 1.00 98.19 292 VAL A O 1
ATOM 2098 N N . GLY A 1 293 ? 10.001 0.197 -24.440 1.00 97.31 293 GLY A N 1
ATOM 2099 C CA . GLY A 1 293 ? 10.043 1.654 -24.522 1.00 97.31 293 GLY A CA 1
ATOM 2100 C C . GLY A 1 293 ? 11.383 2.218 -24.057 1.00 97.31 293 GLY A C 1
ATOM 2101 O O . GLY A 1 293 ? 11.942 3.108 -24.700 1.00 97.31 293 GLY A O 1
ATOM 2102 N N . LEU A 1 294 ? 11.954 1.643 -22.997 1.00 96.25 294 LEU A N 1
ATOM 2103 C CA . LEU A 1 294 ? 13.275 2.033 -22.526 1.00 96.25 294 LEU A CA 1
ATOM 2104 C C . LEU A 1 294 ? 14.395 1.623 -23.488 1.00 96.25 294 LEU A C 1
ATOM 2106 O O . LEU A 1 294 ? 15.291 2.417 -23.766 1.00 96.25 294 LEU A O 1
ATOM 2110 N N . LEU A 1 295 ? 14.336 0.416 -24.052 1.00 95.94 295 LEU A N 1
ATOM 2111 C CA . LEU A 1 295 ? 15.296 -0.014 -25.070 1.00 95.94 295 LEU A CA 1
ATOM 2112 C C . LEU A 1 295 ? 15.258 0.898 -26.303 1.00 95.94 295 LEU A C 1
ATOM 2114 O O . LEU A 1 295 ? 16.312 1.242 -26.835 1.00 95.94 295 LEU A O 1
ATOM 2118 N N . ALA A 1 296 ? 14.073 1.348 -26.726 1.00 95.31 296 ALA A N 1
ATOM 2119 C CA . ALA A 1 296 ? 13.925 2.299 -27.827 1.00 95.31 296 ALA A CA 1
ATOM 2120 C C . ALA A 1 296 ? 14.661 3.625 -27.549 1.00 95.31 296 ALA A C 1
ATOM 2122 O O . ALA A 1 296 ? 15.379 4.122 -28.422 1.00 95.31 296 ALA A O 1
ATOM 2123 N N . TYR A 1 297 ? 14.570 4.141 -26.317 1.00 93.06 297 TYR A N 1
ATOM 2124 C CA . TYR A 1 297 ? 15.351 5.294 -25.860 1.00 93.06 297 TYR A CA 1
ATOM 2125 C C . TYR A 1 297 ? 16.862 5.047 -25.928 1.00 93.06 297 TYR A C 1
ATOM 2127 O O . TYR A 1 297 ? 17.605 5.882 -26.446 1.00 93.06 297 TYR A O 1
ATOM 2135 N N . LEU A 1 298 ? 17.328 3.901 -25.424 1.00 92.06 298 LEU A N 1
ATOM 2136 C CA . LEU A 1 298 ? 18.756 3.571 -25.407 1.00 92.06 298 LEU A CA 1
ATOM 2137 C C . LEU A 1 298 ? 19.331 3.404 -26.820 1.00 92.06 298 LEU A C 1
ATOM 2139 O O . LEU A 1 298 ? 20.467 3.803 -27.069 1.00 92.06 298 LEU A O 1
ATOM 2143 N N . ILE A 1 299 ? 18.553 2.864 -27.761 1.00 92.94 299 ILE A N 1
ATOM 2144 C CA . ILE A 1 299 ? 18.963 2.736 -29.166 1.00 92.94 299 ILE A CA 1
ATOM 2145 C C . ILE A 1 299 ? 19.135 4.115 -29.815 1.00 92.94 299 ILE A C 1
ATOM 2147 O O . ILE A 1 299 ? 20.111 4.340 -30.531 1.00 92.94 299 ILE A O 1
ATOM 2151 N N . ASP A 1 300 ? 18.212 5.049 -29.583 1.00 91.62 300 ASP A N 1
ATOM 2152 C CA . ASP A 1 300 ? 18.348 6.416 -30.100 1.00 91.62 300 ASP A CA 1
ATOM 2153 C C . ASP A 1 300 ? 19.514 7.165 -29.443 1.00 91.62 300 ASP A C 1
ATOM 2155 O O . ASP A 1 300 ? 20.267 7.862 -30.130 1.00 91.62 300 ASP A O 1
ATOM 2159 N N . PHE A 1 301 ? 19.733 6.946 -28.143 1.00 89.75 301 PHE A N 1
ATOM 2160 C CA . PHE A 1 301 ? 20.901 7.463 -27.438 1.00 89.75 301 PHE A CA 1
ATOM 2161 C C . PHE A 1 301 ? 22.215 6.995 -28.087 1.00 89.75 301 PHE A C 1
ATOM 2163 O O . PHE A 1 301 ? 23.063 7.826 -28.413 1.00 89.75 301 PHE A O 1
ATOM 2170 N N . GLN A 1 302 ? 22.364 5.694 -28.373 1.00 88.56 302 GLN A N 1
ATOM 2171 C CA . GLN A 1 302 ? 23.549 5.158 -29.066 1.00 88.56 302 GLN A CA 1
ATOM 2172 C C . GLN A 1 302 ? 23.752 5.763 -30.460 1.00 88.56 302 GLN A C 1
ATOM 2174 O O . GLN A 1 302 ? 24.882 5.927 -30.916 1.00 88.56 302 GLN A O 1
ATOM 2179 N N . ARG A 1 303 ? 22.660 6.107 -31.149 1.00 88.69 303 ARG A N 1
ATOM 2180 C CA . ARG A 1 303 ? 22.702 6.752 -32.470 1.00 88.69 303 ARG A CA 1
ATOM 2181 C C . ARG A 1 303 ? 23.070 8.235 -32.405 1.00 88.69 303 ARG A C 1
ATOM 2183 O O . ARG A 1 303 ? 23.200 8.854 -33.459 1.00 88.69 303 ARG A O 1
ATOM 2190 N N . GLY A 1 304 ? 23.196 8.817 -31.211 1.00 81.56 304 GLY A N 1
ATOM 2191 C CA . GLY A 1 304 ? 23.521 10.229 -31.019 1.00 81.56 304 GLY A CA 1
ATOM 2192 C C . GLY A 1 304 ? 22.418 11.190 -31.474 1.00 81.56 304 GLY A C 1
ATOM 2193 O O . GLY A 1 304 ? 22.706 12.353 -31.749 1.00 81.56 304 GLY A O 1
ATOM 2194 N N . ARG A 1 305 ? 21.164 10.725 -31.586 1.00 77.25 305 ARG A N 1
ATOM 2195 C CA . ARG A 1 305 ? 20.013 11.547 -31.995 1.00 77.25 305 ARG A CA 1
ATOM 2196 C C . ARG A 1 305 ? 18.749 11.153 -31.234 1.00 77.25 305 ARG A C 1
ATOM 2198 O O . ARG A 1 305 ? 18.369 9.989 -31.242 1.00 77.25 305 ARG A O 1
ATOM 2205 N N . ALA A 1 306 ? 18.051 12.131 -30.659 1.00 71.44 306 ALA A N 1
ATOM 2206 C CA . ALA A 1 306 ? 16.671 11.937 -30.223 1.00 71.44 306 ALA A CA 1
ATOM 2207 C C . ALA A 1 306 ? 15.780 11.938 -31.471 1.00 71.44 306 ALA A C 1
ATOM 2209 O O . ALA A 1 306 ? 15.662 12.955 -32.155 1.00 71.44 306 ALA A O 1
ATOM 2210 N N . ALA A 1 307 ? 15.225 10.783 -31.823 1.00 82.62 307 ALA A N 1
ATOM 2211 C CA . ALA A 1 307 ? 14.491 10.605 -33.062 1.00 82.62 307 ALA A CA 1
ATOM 2212 C C . ALA A 1 307 ? 13.183 9.842 -32.823 1.00 82.62 307 ALA A C 1
ATOM 2214 O O . ALA A 1 307 ? 12.607 9.852 -31.735 1.00 82.62 307 ALA A O 1
ATOM 2215 N N . LEU A 1 308 ? 12.679 9.209 -33.881 1.00 90.88 308 LEU A N 1
ATOM 2216 C CA . LEU A 1 308 ? 11.409 8.499 -33.875 1.00 90.88 308 LEU A CA 1
ATOM 2217 C C . LEU A 1 308 ? 11.332 7.409 -32.790 1.00 90.88 308 LEU A C 1
ATOM 2219 O O . LEU A 1 308 ? 10.252 7.209 -32.245 1.00 90.88 308 LEU A O 1
ATOM 2223 N N . LEU A 1 309 ? 12.436 6.739 -32.426 1.00 92.19 309 LEU A N 1
ATOM 2224 C CA . LEU A 1 309 ? 12.389 5.695 -31.392 1.00 92.19 309 LEU A CA 1
ATOM 2225 C C . LEU A 1 309 ? 12.245 6.271 -29.986 1.00 92.19 309 LEU A C 1
ATOM 2227 O O . LEU A 1 309 ? 11.583 5.650 -29.170 1.00 92.19 309 LEU A O 1
ATOM 2231 N N . SER A 1 310 ? 12.794 7.452 -29.709 1.00 92.88 310 SER A N 1
ATOM 2232 C CA . SER A 1 310 ? 12.581 8.146 -28.438 1.00 92.88 310 SER A CA 1
ATOM 2233 C C . SER A 1 310 ? 11.116 8.555 -28.288 1.00 92.88 310 SER A C 1
ATOM 2235 O O . SER A 1 310 ? 10.546 8.369 -27.223 1.00 92.88 310 SER A O 1
ATOM 2237 N N . LEU A 1 311 ? 10.469 9.018 -29.367 1.00 93.94 311 LEU A N 1
ATOM 2238 C CA . LEU A 1 311 ? 9.031 9.322 -29.370 1.00 93.94 311 LEU A CA 1
ATOM 2239 C C . LEU A 1 311 ? 8.187 8.060 -29.142 1.00 93.94 311 LEU A C 1
ATOM 2241 O O . LEU A 1 311 ? 7.280 8.062 -28.310 1.00 93.94 311 LEU A O 1
ATOM 2245 N N . VAL A 1 312 ? 8.510 6.972 -29.849 1.00 96.06 312 VAL A N 1
ATOM 2246 C CA . VAL A 1 312 ? 7.874 5.662 -29.638 1.00 96.06 312 VAL A CA 1
ATOM 2247 C C . VAL A 1 312 ? 8.110 5.177 -28.206 1.00 96.06 312 VAL A C 1
ATOM 2249 O O . VAL A 1 312 ? 7.174 4.718 -27.560 1.00 96.06 312 VAL A O 1
ATOM 2252 N N . GLY A 1 313 ? 9.321 5.341 -27.677 1.00 96.31 313 GLY A N 1
ATOM 2253 C CA . GLY A 1 313 ? 9.689 5.018 -26.304 1.00 96.31 313 GLY A CA 1
ATOM 2254 C C . GLY A 1 313 ? 8.840 5.774 -25.288 1.00 96.31 313 GLY A C 1
ATOM 2255 O O . GLY A 1 313 ? 8.263 5.145 -24.407 1.00 96.31 313 GLY A O 1
ATOM 2256 N N . THR A 1 314 ? 8.668 7.089 -25.452 1.00 96.56 314 THR A N 1
ATOM 2257 C CA . THR A 1 314 ? 7.766 7.903 -24.621 1.00 96.56 314 THR A CA 1
ATOM 2258 C C . THR A 1 314 ? 6.341 7.361 -24.644 1.00 96.56 314 THR A C 1
ATOM 2260 O O . THR A 1 314 ? 5.736 7.187 -23.590 1.00 96.56 314 THR A O 1
ATOM 2263 N N . ALA A 1 315 ? 5.801 7.073 -25.833 1.00 97.50 315 ALA A N 1
ATOM 2264 C CA . ALA A 1 315 ? 4.439 6.566 -25.976 1.00 97.50 315 ALA A CA 1
ATOM 2265 C C . ALA A 1 315 ? 4.263 5.198 -25.295 1.00 97.50 315 ALA A C 1
ATOM 2267 O O . ALA A 1 315 ? 3.273 4.978 -24.598 1.00 97.50 315 ALA A O 1
ATOM 2268 N N . LEU A 1 316 ? 5.247 4.306 -25.444 1.00 98.12 316 LEU A N 1
ATOM 2269 C CA . LEU A 1 316 ? 5.263 2.994 -24.800 1.00 98.12 316 LEU A CA 1
ATOM 2270 C C . LEU A 1 316 ? 5.391 3.093 -23.277 1.00 98.12 316 LEU A C 1
ATOM 2272 O O . LEU A 1 316 ? 4.680 2.381 -22.574 1.00 98.12 316 LEU A O 1
ATOM 2276 N N . LEU A 1 317 ? 6.242 3.985 -22.761 1.00 98.06 317 LEU A N 1
ATOM 2277 C CA . LEU A 1 317 ? 6.375 4.218 -21.321 1.00 98.06 317 LEU A CA 1
ATOM 2278 C C . LEU A 1 317 ? 5.093 4.804 -20.722 1.00 98.06 317 LEU A C 1
ATOM 2280 O O . LEU A 1 317 ? 4.678 4.369 -19.6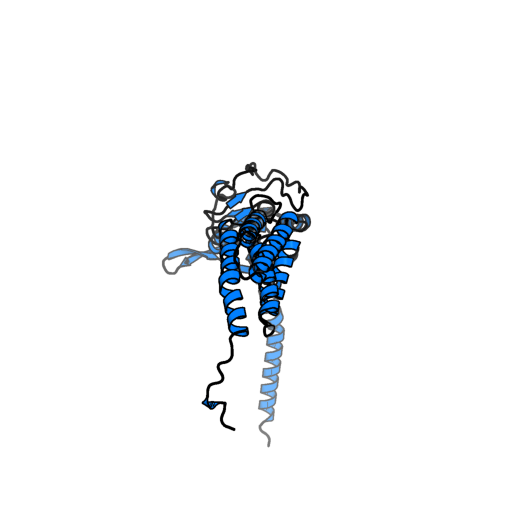54 1.00 98.06 317 LEU A O 1
ATOM 2284 N N . LEU A 1 318 ? 4.444 5.752 -21.407 1.00 97.94 318 LEU A N 1
ATOM 2285 C CA . LEU A 1 318 ? 3.169 6.317 -20.960 1.00 97.94 318 LEU A CA 1
ATOM 2286 C C . LEU A 1 318 ? 2.070 5.256 -20.950 1.00 97.94 318 LEU A C 1
ATOM 2288 O O . LEU A 1 318 ? 1.415 5.069 -19.931 1.00 97.94 318 LEU A O 1
ATOM 2292 N N . TYR A 1 319 ? 1.884 4.531 -22.054 1.00 97.12 319 TYR A N 1
ATOM 2293 C CA . TYR A 1 319 ? 0.853 3.498 -22.133 1.00 97.12 319 TYR A CA 1
ATOM 2294 C C . TYR A 1 319 ? 1.123 2.349 -21.150 1.00 97.12 319 TYR A C 1
ATOM 2296 O O . TYR A 1 319 ? 0.220 1.929 -20.428 1.00 97.12 319 TYR A O 1
ATOM 2304 N N . GLY A 1 320 ? 2.368 1.872 -21.074 1.00 96.31 320 GLY A N 1
ATOM 2305 C CA . GLY A 1 320 ? 2.780 0.827 -20.139 1.00 96.31 320 GLY A CA 1
ATOM 2306 C C . GLY A 1 320 ? 2.641 1.254 -18.677 1.00 96.31 320 GLY A C 1
ATOM 2307 O O . GLY A 1 320 ? 2.147 0.478 -17.870 1.00 96.31 320 GLY A O 1
ATOM 2308 N N . GLY A 1 321 ? 3.001 2.493 -18.335 1.00 95.69 321 GLY A N 1
ATOM 2309 C CA . GLY A 1 321 ? 2.873 3.026 -16.976 1.00 95.69 321 GLY A CA 1
ATOM 2310 C C . GLY A 1 321 ? 1.423 3.274 -16.554 1.00 95.69 321 GLY A C 1
ATOM 2311 O O . GLY A 1 321 ? 1.025 2.872 -15.465 1.00 95.69 321 GLY A O 1
ATOM 2312 N N . LEU A 1 322 ? 0.605 3.880 -17.423 1.00 94.75 322 LEU A N 1
ATOM 2313 C CA . LEU A 1 322 ? -0.816 4.140 -17.144 1.00 94.75 322 LEU A CA 1
ATOM 2314 C C . LEU A 1 322 ? -1.634 2.857 -17.009 1.00 94.75 322 LEU A C 1
ATOM 2316 O O . LEU A 1 322 ? -2.666 2.847 -16.346 1.00 94.75 322 LEU A O 1
ATOM 2320 N N . THR A 1 323 ? -1.185 1.782 -17.649 1.00 93.31 323 THR A N 1
ATOM 2321 C CA . THR A 1 323 ? -1.907 0.515 -17.691 1.00 93.31 323 THR A CA 1
ATOM 2322 C C . THR A 1 323 ? -1.096 -0.614 -17.051 1.00 93.31 323 THR A C 1
ATOM 2324 O O . THR A 1 323 ? -1.168 -1.756 -17.497 1.00 93.31 323 THR A O 1
ATOM 2327 N N . ILE A 1 324 ? -0.275 -0.308 -16.040 1.00 92.62 324 ILE A N 1
ATOM 2328 C CA . ILE A 1 324 ? 0.678 -1.265 -15.455 1.00 92.62 324 ILE A CA 1
ATOM 2329 C C . ILE A 1 324 ? 0.008 -2.385 -14.638 1.00 92.62 324 ILE A C 1
ATOM 2331 O O . ILE A 1 324 ? 0.540 -3.491 -14.583 1.00 92.62 324 ILE A O 1
ATOM 2335 N N . THR A 1 325 ? -1.186 -2.145 -14.088 1.00 88.88 325 THR A N 1
ATOM 2336 C CA . THR A 1 325 ? -1.983 -3.088 -13.277 1.00 88.88 325 THR A CA 1
ATOM 2337 C C . THR A 1 325 ? -3.262 -3.554 -13.990 1.00 88.88 325 THR A C 1
ATOM 2339 O O . THR A 1 325 ? -3.876 -2.785 -14.727 1.00 88.88 325 THR A O 1
ATOM 2342 N N . ASP A 1 326 ? -3.650 -4.822 -13.792 1.00 76.81 326 ASP A N 1
ATOM 2343 C CA . ASP A 1 326 ? -4.830 -5.516 -14.377 1.00 76.81 326 ASP A CA 1
ATOM 2344 C C . ASP A 1 326 ? -6.048 -5.450 -13.434 1.00 76.81 326 ASP A C 1
ATOM 2346 O O . ASP A 1 326 ? -6.954 -6.277 -13.501 1.00 76.81 326 ASP A O 1
ATOM 2350 N N . ALA A 1 327 ? -6.067 -4.485 -12.513 1.00 63.44 327 ALA A N 1
ATOM 2351 C CA . ALA A 1 327 ? -6.946 -4.509 -11.349 1.00 63.44 327 ALA A CA 1
ATOM 2352 C C . ALA A 1 327 ? -8.002 -3.407 -11.311 1.00 63.44 327 ALA A C 1
ATOM 2354 O O . ALA A 1 327 ? -8.004 -2.471 -12.112 1.00 63.44 327 ALA A O 1
ATOM 2355 N N . SER A 1 328 ? -8.895 -3.553 -10.329 1.00 68.19 328 SER A N 1
ATOM 2356 C CA . SER A 1 328 ? -9.943 -2.607 -9.959 1.00 68.19 328 SER A CA 1
ATOM 2357 C C . SER A 1 328 ? -9.423 -1.162 -9.857 1.00 68.19 328 SER A C 1
ATOM 2359 O O . SER A 1 328 ? -8.240 -0.953 -9.561 1.00 68.19 328 SER A O 1
ATOM 2361 N N . PRO A 1 329 ? -10.293 -0.146 -10.038 1.00 71.75 329 PRO A N 1
ATOM 2362 C CA . PRO A 1 329 ? -9.916 1.272 -10.089 1.00 71.75 329 PRO A CA 1
ATOM 2363 C C . PRO A 1 329 ? -8.984 1.749 -8.961 1.00 71.75 329 PRO A C 1
ATOM 2365 O O . PRO A 1 329 ? -8.143 2.621 -9.180 1.00 71.75 329 PRO A O 1
ATOM 2368 N N . GLN A 1 330 ? -9.077 1.140 -7.777 1.00 76.06 330 GLN A N 1
ATOM 2369 C CA . GLN A 1 330 ? -8.242 1.423 -6.604 1.00 76.06 330 GLN A CA 1
ATOM 2370 C C . GLN A 1 330 ? -6.733 1.156 -6.776 1.00 76.06 330 GLN A C 1
ATOM 2372 O O . GLN A 1 330 ? -5.931 1.786 -6.090 1.00 76.06 330 GLN A O 1
ATOM 2377 N N . PHE A 1 331 ? -6.333 0.271 -7.696 1.00 83.56 331 PHE A N 1
ATOM 2378 C CA . PHE A 1 331 ? -4.929 -0.049 -7.991 1.00 83.56 331 PHE A CA 1
ATOM 2379 C C . PHE A 1 331 ? -4.449 0.568 -9.308 1.00 83.56 331 PHE A C 1
ATOM 2381 O O . PHE A 1 331 ? -3.458 0.116 -9.885 1.00 83.56 331 PHE A O 1
ATOM 2388 N N . THR A 1 332 ? -5.141 1.588 -9.816 1.00 85.31 332 THR A N 1
ATOM 2389 C CA . THR A 1 332 ? -4.716 2.292 -11.029 1.00 85.31 332 THR A CA 1
ATOM 2390 C C . THR A 1 332 ? -3.604 3.291 -10.720 1.00 85.31 332 THR A C 1
ATOM 2392 O O . THR A 1 332 ? -3.639 4.016 -9.724 1.00 85.31 332 THR A O 1
ATOM 2395 N N . ALA A 1 333 ? -2.584 3.325 -11.581 1.00 89.31 333 ALA A N 1
ATOM 2396 C CA . ALA A 1 333 ? -1.491 4.275 -11.441 1.00 89.31 333 ALA A CA 1
ATOM 2397 C C . ALA A 1 333 ? -1.991 5.703 -11.682 1.00 89.31 333 ALA A C 1
ATOM 2399 O O . ALA A 1 333 ? -2.694 5.995 -12.655 1.00 89.31 333 ALA A O 1
ATOM 2400 N N . LYS A 1 334 ? -1.570 6.630 -10.823 1.00 91.94 334 LYS A N 1
ATOM 2401 C CA . LYS A 1 334 ? -1.911 8.046 -10.976 1.00 91.94 334 LYS A CA 1
ATOM 2402 C C . LYS A 1 334 ? -1.236 8.612 -12.226 1.00 91.94 334 LYS A C 1
ATOM 2404 O O . LYS A 1 334 ? -0.008 8.612 -12.333 1.00 91.94 334 LYS A O 1
ATOM 2409 N N . TRP A 1 335 ? -2.030 9.153 -13.151 1.00 93.81 335 TRP A N 1
ATOM 2410 C CA . TRP A 1 335 ? -1.543 9.639 -14.450 1.00 93.81 335 TRP A CA 1
ATOM 2411 C C . TRP A 1 335 ? -0.426 10.685 -14.339 1.00 93.81 335 TRP A C 1
ATOM 2413 O O . TRP A 1 335 ? 0.514 10.679 -15.133 1.00 93.81 335 TRP A O 1
ATOM 2423 N N . TRP A 1 336 ? -0.502 11.561 -13.334 1.00 95.88 336 TRP A N 1
ATOM 2424 C CA . TRP A 1 336 ? 0.494 12.605 -13.107 1.00 95.88 336 TRP A CA 1
ATOM 2425 C C . TRP A 1 336 ? 1.830 12.022 -12.641 1.00 95.88 336 TRP A C 1
ATOM 2427 O O . TRP A 1 336 ? 2.877 12.501 -13.065 1.00 95.88 336 TRP A O 1
ATOM 2437 N N . ALA A 1 337 ? 1.809 10.965 -11.823 1.00 96.44 337 ALA A N 1
ATOM 2438 C CA . ALA A 1 337 ? 3.019 10.317 -11.328 1.00 96.44 337 ALA A CA 1
ATOM 2439 C C . ALA A 1 337 ? 3.747 9.623 -12.483 1.00 96.44 337 ALA A C 1
ATOM 2441 O O . ALA A 1 337 ? 4.938 9.847 -12.686 1.00 96.44 337 ALA A O 1
ATOM 2442 N N . VAL A 1 338 ? 3.000 8.887 -13.314 1.00 97.38 338 VAL A N 1
ATOM 2443 C CA . VAL A 1 338 ? 3.515 8.287 -14.555 1.00 97.38 338 VAL A CA 1
ATOM 2444 C C . VAL A 1 338 ? 4.108 9.362 -15.469 1.00 97.38 338 VAL A C 1
ATOM 2446 O O . VAL A 1 338 ? 5.237 9.218 -15.935 1.00 97.38 338 VAL A O 1
ATOM 2449 N N . GLY A 1 339 ? 3.387 10.466 -15.690 1.00 97.88 339 GLY A N 1
ATOM 2450 C CA . GLY A 1 339 ? 3.855 11.582 -16.512 1.00 97.88 339 GLY A CA 1
ATOM 2451 C C . GLY A 1 339 ? 5.166 12.192 -16.005 1.00 97.88 339 GLY A C 1
ATOM 2452 O O . GLY A 1 339 ? 6.101 12.365 -16.787 1.00 97.88 339 GLY A O 1
ATOM 2453 N N . LEU A 1 340 ? 5.270 12.461 -14.699 1.00 98.12 340 LEU A N 1
ATOM 2454 C CA . LEU A 1 340 ? 6.491 12.980 -14.075 1.00 98.12 340 LEU A CA 1
ATOM 2455 C C . LEU A 1 340 ? 7.667 12.013 -14.215 1.00 98.12 340 LEU A C 1
ATOM 2457 O O . LEU A 1 340 ? 8.762 12.444 -14.578 1.00 98.12 340 LEU A O 1
ATOM 2461 N N . THR A 1 341 ? 7.451 10.716 -13.991 1.00 98.06 341 THR A N 1
ATOM 2462 C CA . THR A 1 341 ? 8.482 9.693 -14.197 1.00 98.06 341 THR A CA 1
ATOM 2463 C C . THR A 1 341 ? 8.957 9.686 -15.647 1.00 98.06 341 THR A C 1
ATOM 2465 O O . THR A 1 341 ? 10.159 9.757 -15.888 1.00 98.06 341 THR A O 1
ATOM 2468 N N . VAL A 1 342 ? 8.047 9.682 -16.628 1.00 98.19 342 VAL A N 1
ATOM 2469 C CA . VAL A 1 342 ? 8.420 9.693 -18.053 1.00 98.19 342 VAL A CA 1
ATOM 2470 C C . VAL A 1 342 ? 9.211 10.949 -18.417 1.00 98.19 342 VAL A C 1
ATOM 2472 O O . VAL A 1 342 ? 10.241 10.845 -19.081 1.00 98.19 342 VAL A O 1
ATOM 2475 N N . ILE A 1 343 ? 8.787 12.126 -17.948 1.00 97.50 343 ILE A N 1
ATOM 2476 C CA . ILE A 1 343 ? 9.514 13.386 -18.164 1.00 97.50 343 ILE A CA 1
ATOM 2477 C C . ILE A 1 343 ? 10.908 13.324 -17.531 1.00 97.50 343 ILE A C 1
ATOM 2479 O O . ILE A 1 343 ? 11.886 13.732 -18.164 1.00 97.50 343 ILE A O 1
ATOM 2483 N N . GLY A 1 344 ? 11.019 12.796 -16.311 1.00 97.06 344 GLY A N 1
ATOM 2484 C CA . GLY A 1 344 ? 12.287 12.621 -15.609 1.00 97.06 344 GLY A CA 1
ATOM 2485 C C . GLY A 1 344 ? 13.243 11.698 -16.365 1.00 97.06 344 GLY A C 1
ATOM 2486 O O . GLY A 1 344 ? 14.389 12.072 -16.607 1.00 97.06 344 GLY A O 1
ATOM 2487 N N . ILE A 1 345 ? 12.759 10.539 -16.819 1.00 95.38 345 ILE A N 1
ATOM 2488 C CA . ILE A 1 345 ? 13.541 9.578 -17.611 1.00 95.38 345 ILE A CA 1
ATOM 2489 C C . ILE A 1 345 ? 13.968 10.182 -18.951 1.00 95.38 345 ILE A C 1
ATOM 2491 O O . ILE A 1 345 ? 15.145 10.113 -19.307 1.00 95.38 345 ILE A O 1
ATOM 2495 N N . ALA A 1 346 ? 13.051 10.834 -19.669 1.00 93.75 346 ALA A N 1
ATOM 2496 C CA . ALA A 1 346 ? 13.358 11.502 -20.930 1.00 93.75 346 ALA A CA 1
ATOM 2497 C C . ALA A 1 346 ? 14.446 12.569 -20.744 1.00 93.75 346 ALA A C 1
ATOM 2499 O O . ALA A 1 346 ? 15.426 12.606 -21.489 1.00 93.75 346 ALA A O 1
ATOM 2500 N N . SER A 1 347 ? 14.305 13.400 -19.709 1.00 93.44 347 SER A N 1
ATOM 2501 C CA . SER A 1 347 ? 15.262 14.458 -19.380 1.00 93.44 347 SER A CA 1
ATOM 2502 C C . SER A 1 347 ? 16.621 13.880 -18.988 1.00 93.44 347 SER A C 1
ATOM 2504 O O . SER A 1 347 ? 17.657 14.351 -19.455 1.00 93.44 347 SER A O 1
ATOM 2506 N N . PHE A 1 348 ? 16.638 12.824 -18.175 1.00 93.06 348 PHE A N 1
ATOM 2507 C CA . PHE A 1 348 ? 17.869 12.163 -17.762 1.00 93.06 348 PHE A CA 1
ATOM 2508 C C . PHE A 1 348 ? 18.620 11.550 -18.949 1.00 93.06 348 PHE A C 1
ATOM 2510 O O . PHE A 1 348 ? 19.830 11.731 -19.053 1.00 93.06 348 PHE A O 1
ATOM 2517 N N . ILE A 1 349 ? 17.931 10.878 -19.872 1.00 90.19 349 ILE A N 1
ATOM 2518 C CA . ILE A 1 349 ? 18.572 10.264 -21.044 1.00 90.19 349 ILE A CA 1
ATOM 2519 C C . ILE A 1 349 ? 19.082 11.338 -22.015 1.00 90.19 349 ILE A C 1
ATOM 2521 O O . ILE A 1 349 ? 20.220 11.259 -22.476 1.00 90.19 349 ILE A O 1
ATOM 2525 N N . VAL A 1 350 ? 18.279 12.370 -22.300 1.00 87.62 350 VAL A N 1
ATOM 2526 C CA . VAL A 1 350 ? 18.652 13.430 -23.252 1.00 87.62 350 VAL A CA 1
ATOM 2527 C C . VAL A 1 350 ? 19.784 14.302 -22.712 1.00 87.62 350 VAL A C 1
ATOM 2529 O O . VAL A 1 350 ? 20.749 14.559 -23.432 1.00 87.62 350 VAL A O 1
ATOM 2532 N N . PHE A 1 351 ? 19.694 14.750 -21.460 1.00 87.69 351 PHE A N 1
ATOM 2533 C CA . PHE A 1 351 ? 20.643 15.704 -20.886 1.00 87.69 351 PHE A CA 1
ATOM 2534 C C . PHE A 1 351 ? 21.692 15.030 -20.007 1.00 87.69 351 PHE A C 1
ATOM 2536 O O . PHE A 1 351 ? 22.887 15.230 -20.222 1.00 87.69 351 PHE A O 1
ATOM 2543 N N . GLY A 1 352 ? 21.265 14.229 -19.031 1.00 86.00 352 GLY A N 1
ATOM 2544 C CA . GLY A 1 352 ? 22.154 13.621 -18.038 1.00 86.00 352 GLY A CA 1
ATOM 2545 C C . GLY A 1 352 ? 23.154 12.656 -18.670 1.00 86.00 352 GLY A C 1
ATOM 2546 O O . GLY A 1 352 ? 24.364 12.886 -18.619 1.00 86.00 352 GLY A O 1
ATOM 2547 N N . LEU A 1 353 ? 22.648 11.613 -19.330 1.00 86.25 353 LEU A N 1
ATOM 2548 C CA . LEU A 1 353 ? 23.471 10.567 -19.935 1.00 86.25 353 LEU A CA 1
ATOM 2549 C C . LEU A 1 353 ? 24.389 11.135 -21.031 1.00 86.25 353 LEU A C 1
ATOM 2551 O O . LEU A 1 353 ? 25.586 10.843 -21.048 1.00 86.25 353 LEU A O 1
ATOM 2555 N N . THR A 1 354 ? 23.871 12.026 -21.883 1.00 84.75 354 THR A N 1
ATOM 2556 C CA . THR A 1 354 ? 24.663 12.711 -22.921 1.00 84.75 354 THR A CA 1
ATOM 2557 C C . THR A 1 354 ? 25.799 13.546 -22.334 1.00 84.75 354 THR A C 1
ATOM 2559 O O . THR A 1 354 ? 26.915 13.516 -22.855 1.00 84.75 354 THR A O 1
ATOM 2562 N N . THR A 1 355 ? 25.545 14.284 -21.250 1.00 86.50 355 THR A N 1
ATOM 2563 C CA . THR A 1 355 ? 26.561 15.137 -20.613 1.00 86.50 355 THR A CA 1
ATOM 2564 C C . THR A 1 355 ? 27.689 14.302 -20.019 1.00 86.50 355 THR A C 1
ATOM 2566 O O . THR A 1 355 ? 28.860 14.607 -20.244 1.00 86.50 355 THR A O 1
ATOM 2569 N N . VAL A 1 356 ? 27.355 13.218 -19.314 1.00 84.88 356 VAL A N 1
ATOM 2570 C CA . VAL A 1 356 ? 28.348 12.338 -18.679 1.00 84.88 356 VAL A CA 1
ATOM 2571 C C . VAL A 1 356 ? 29.211 11.630 -19.719 1.00 84.88 356 VAL A C 1
ATOM 2573 O O . VAL A 1 356 ? 30.439 11.648 -19.613 1.00 84.88 356 VAL A O 1
ATOM 2576 N N . VAL A 1 357 ? 28.596 11.071 -20.763 1.00 82.12 357 VAL A N 1
ATOM 2577 C CA . VAL A 1 357 ? 29.342 10.416 -21.846 1.00 82.12 357 VAL A CA 1
ATOM 2578 C C . VAL A 1 357 ? 30.240 11.421 -22.573 1.00 82.12 357 VAL A C 1
ATOM 2580 O O . VAL A 1 357 ? 31.411 11.135 -22.817 1.00 82.12 357 VAL A O 1
ATOM 2583 N N . ARG A 1 358 ? 29.752 12.639 -22.845 1.00 82.88 358 ARG A N 1
ATOM 2584 C CA . ARG A 1 358 ? 30.570 13.693 -23.467 1.00 82.88 358 ARG A CA 1
ATOM 2585 C C . ARG A 1 358 ? 31.741 14.127 -22.582 1.00 82.88 358 ARG A C 1
ATOM 2587 O O . ARG A 1 358 ? 32.827 14.354 -23.102 1.00 82.88 358 ARG A O 1
ATOM 2594 N N . SER A 1 359 ? 31.538 14.238 -21.270 1.00 82.81 359 SER A N 1
ATOM 2595 C CA . SER A 1 359 ? 32.597 14.580 -20.314 1.00 82.81 359 SER A CA 1
ATOM 2596 C C . SER A 1 359 ? 33.699 13.516 -20.288 1.00 82.81 359 SER A C 1
ATOM 2598 O O . SER A 1 359 ? 34.878 13.862 -20.368 1.00 82.81 359 SER A O 1
ATOM 2600 N N . ARG A 1 360 ? 33.328 12.230 -20.264 1.00 75.06 360 ARG A N 1
ATOM 2601 C CA . ARG A 1 360 ? 34.270 11.097 -20.271 1.00 75.06 360 ARG A CA 1
ATOM 2602 C C . ARG A 1 360 ? 35.181 11.079 -21.493 1.00 75.06 360 ARG A C 1
ATOM 2604 O O . ARG A 1 360 ? 36.367 10.804 -21.357 1.00 75.06 360 ARG A O 1
ATOM 2611 N N . PHE A 1 361 ? 34.629 11.366 -22.669 1.00 70.94 361 PHE A N 1
ATOM 2612 C CA . PHE A 1 361 ? 35.377 11.372 -23.928 1.00 70.94 361 PHE A CA 1
ATOM 2613 C C . PHE A 1 361 ? 35.873 12.768 -24.332 1.00 70.94 361 PHE A C 1
ATOM 2615 O O . PHE A 1 361 ? 36.282 12.965 -25.476 1.00 70.94 361 PHE A O 1
ATOM 2622 N N . SER A 1 362 ? 35.845 13.746 -23.420 1.00 73.12 362 SER A N 1
ATOM 2623 C CA . SER A 1 362 ? 36.441 15.053 -23.689 1.00 73.12 362 SER A CA 1
ATOM 2624 C C . SER A 1 362 ? 37.967 14.953 -23.658 1.00 73.12 362 SER A C 1
ATOM 2626 O O . SER A 1 362 ? 38.553 14.333 -22.771 1.00 73.12 362 SER A O 1
ATOM 2628 N N . THR A 1 363 ? 38.620 15.533 -24.665 1.00 64.44 363 THR A N 1
ATOM 2629 C CA . THR A 1 363 ? 40.081 15.543 -24.765 1.00 64.44 363 THR A CA 1
ATOM 2630 C C . THR A 1 363 ? 40.669 16.263 -23.558 1.00 64.44 363 THR A C 1
ATOM 2632 O O . THR A 1 363 ? 40.403 17.448 -23.359 1.00 64.44 363 THR A O 1
ATOM 2635 N N . ILE A 1 364 ? 41.502 15.566 -22.781 1.00 63.22 364 ILE A N 1
ATOM 2636 C CA . ILE A 1 364 ? 42.301 16.188 -21.725 1.00 63.22 364 ILE A CA 1
ATOM 2637 C C . ILE A 1 364 ? 43.213 17.213 -22.403 1.00 63.22 364 ILE A C 1
ATOM 2639 O O . ILE A 1 364 ? 44.157 16.851 -23.107 1.00 63.22 364 ILE A O 1
ATOM 2643 N N . THR A 1 365 ? 42.930 18.501 -22.227 1.00 68.12 365 THR A N 1
ATOM 2644 C CA . THR A 1 365 ? 43.857 19.566 -22.606 1.00 68.12 365 THR A CA 1
ATOM 2645 C C . THR A 1 365 ? 45.052 19.493 -21.668 1.00 68.12 365 THR A C 1
ATOM 2647 O O . THR A 1 365 ? 45.030 20.062 -20.579 1.00 68.12 365 THR A O 1
ATOM 2650 N N . ILE A 1 366 ? 46.088 18.757 -22.072 1.00 69.31 366 ILE A N 1
ATOM 2651 C CA . ILE A 1 366 ? 47.398 18.819 -21.428 1.00 69.31 366 ILE A CA 1
ATOM 2652 C C . ILE A 1 366 ? 47.909 20.244 -21.657 1.00 69.31 366 ILE A C 1
ATOM 2654 O O . ILE A 1 366 ? 48.280 20.614 -22.772 1.00 69.31 366 ILE A O 1
ATOM 2658 N N . GLY A 1 367 ? 47.845 21.074 -20.614 1.00 73.88 367 GLY A N 1
ATOM 2659 C CA . GLY A 1 367 ? 48.417 22.416 -20.639 1.00 73.88 367 GLY A CA 1
ATOM 2660 C C . GLY A 1 367 ? 49.908 22.351 -20.971 1.00 73.88 367 GLY A C 1
ATOM 2661 O O . GLY A 1 367 ? 50.582 21.381 -20.624 1.00 73.88 367 GLY A O 1
ATOM 2662 N N . ARG A 1 368 ? 50.438 23.389 -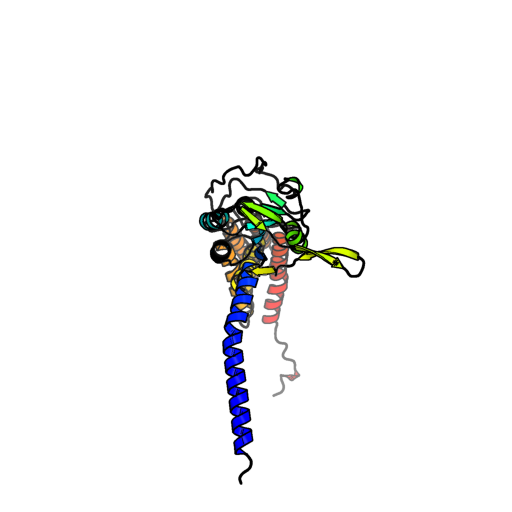21.631 1.00 70.00 368 ARG A N 1
ATOM 2663 C CA . ARG A 1 368 ? 51.868 23.477 -21.992 1.00 70.00 368 ARG A CA 1
ATOM 2664 C C . ARG A 1 368 ? 52.802 23.295 -20.788 1.00 70.00 368 ARG A C 1
ATOM 2666 O O . ARG A 1 368 ? 53.935 22.865 -20.966 1.00 70.00 368 ARG A O 1
ATOM 2673 N N . ASP A 1 369 ? 52.302 23.564 -19.588 1.00 69.88 369 ASP A N 1
ATOM 2674 C CA . ASP A 1 369 ? 53.015 23.430 -18.317 1.00 69.88 369 ASP A CA 1
ATOM 2675 C C . ASP A 1 369 ? 53.276 21.965 -17.916 1.00 69.88 369 ASP A C 1
ATOM 2677 O O . ASP A 1 369 ? 54.162 21.694 -17.116 1.00 69.88 369 ASP A O 1
ATOM 2681 N N . HIS A 1 370 ? 52.561 21.005 -18.515 1.00 65.00 370 HIS A N 1
ATOM 2682 C CA . HIS A 1 370 ? 52.793 19.565 -18.346 1.00 65.00 370 HIS A CA 1
ATOM 2683 C C . HIS A 1 370 ? 53.759 18.972 -19.392 1.00 65.00 370 HIS A C 1
ATOM 2685 O O . HIS A 1 370 ? 54.018 17.771 -19.365 1.00 65.00 370 HIS A O 1
ATOM 2691 N N . LEU A 1 371 ? 54.288 19.785 -20.319 1.00 72.38 371 LEU A N 1
ATOM 2692 C CA . LEU A 1 371 ? 55.251 19.366 -21.352 1.00 72.38 371 LEU A CA 1
ATOM 2693 C C . LEU A 1 371 ? 56.716 19.669 -20.989 1.00 72.38 371 LEU A C 1
ATOM 2695 O O . LEU A 1 371 ? 57.591 19.531 -21.844 1.00 72.38 371 LEU A O 1
ATOM 2699 N N . ILE A 1 372 ? 57.003 20.086 -19.754 1.00 68.50 372 ILE A N 1
ATOM 2700 C CA . ILE A 1 372 ? 58.376 20.328 -19.296 1.00 68.50 372 ILE A CA 1
ATOM 2701 C C . ILE A 1 372 ? 58.825 19.108 -18.486 1.00 68.50 372 ILE A C 1
ATOM 2703 O O . ILE A 1 372 ? 58.333 18.881 -17.381 1.00 68.50 372 ILE A O 1
ATOM 2707 N N . GLY A 1 373 ? 59.700 18.304 -19.094 1.00 62.34 373 GLY A N 1
ATOM 2708 C CA . GLY A 1 373 ? 60.489 17.273 -18.417 1.00 62.34 373 GLY A CA 1
ATOM 2709 C C . GLY A 1 373 ? 61.715 17.843 -17.723 1.00 62.34 373 GLY A C 1
ATOM 2710 O O . GLY A 1 373 ? 62.140 18.961 -18.100 1.00 62.34 373 GLY A O 1
#

Secondary structure (DSSP, 8-state):
--SSHHHHHHHHHHHHHHHHHHHHHHHHHHHHHHHHHHT-EEEEEEESSB-HHHHHHHHHHHHH--SSEEEEEEEBS-B-SS--HHHHHHHHT-SS-EEEEE-STT-EEETHHHHHHHHSSEEEE-TT-EEE--S-EEETTEEE---S-STT----SS--EETTTTTS-S---SSHHHHHHHTTT-EEEETTEEEE---EEEEE-TTS-EEEEE-SPEEEE---HHHHHHHTT-SHHHHHHHHHHHHHHHHHHHHHT--SHHHHHHHHHHHHHHHHHHHS-B-HHHHHHHHHHHHHHHHHHHTTS--HHHHHHHHHHHHHHHT-B-S-GGGPPPHHHHHHHHHHHHHIIIIIIHHHHHHHTS-----GGGS--

Radius of gyration: 29.58 Å; chains: 1; bounding box: 89×42×99 Å

Sequence (373 aa):
MRRSLPALVLLLTAFLAAISAAVTAAPSAYADELAQQANAVLVVDVDGPMDQRTIDFVTETVETASAQVIVLQIDSPGISSGDPQPMLDAVIGSPIPVVAWIGPSPARALGGAAVLASAAHLTTAAPGTDFGYAEPVVLRGETIPVPPFVDGRLIDQVTTIDASGAGVVEETPASIGLLVVGLDAVALETTAGTVTLNTAETVVGEDGQAAIAPIVPVRFDQPGLFTRFLRLGSTPEAVFLFLTLGLVLVAFEFYAAGVGITAAVAILSLFLAGYGVATLPMRWTSVALVVVGLLAYLIDFQRGRAALLSLVGTALLLYGGLTITDASPQFTAKWWAVGLTVIGIASFIVFGLTTVVRSRFSTITIGRDHLIG

pLDDT: mean 81.54, std 15.07, range [38.69, 98.19]

Foldseek 3Di:
DPPCVVVVVVVVVVVVVVVVVVVVVVVVVVVVVLVQQLAAEEEEEAAEAAEQLNLVQLLCCLQPGRYQEYEYAAQYLAHFYDDNPSNLCSQLQGPHAYEYEQDQPQGEQEANSLLSQLSGLAHAYAFNYWYAQHAFFCHLNDTDDRPCDDPPQHRDNPDTDGRVRSCSDPDHDNDPQSVLLVLAQDWTQHNNGTRGRHFWDQDQDPVRDTDIGGPGHYHYDYDDPVVVVLSCLQALLLLLLLLLQLVVLVVLCVLLVDPCPSVVSSVSSVVSSVSNVVRHQFDVVLSVLQVQLSVLLVVCLVVVHDDPSPVSSLVSQLVSSQRGHPGDPSRGHDSVSSVVSSVVSSCCSVPVSVVSNCVVPDDPPPPPVNVDD